Protein AF-A0A7W1UXM7-F1 (afdb_monomer)

pLDDT: mean 79.11, std 14.88, range [37.06, 92.31]

Sequence (218 aa):
MLDQLEYNTERPKLIIPEYGRHIQKMVKHALTFEDREERNKIAKSIIAVMGNLNPHLRDVPDFQPMLWDQLFIISDFKLDVDSPFPIPTQEELMERPEPLGYPQNFPKYRFYGNNIKRMIDVAVSWEESEKKDALVLTIANHMKKSFLSWNKDSVEDDVIFKHLLELSDGKINLLESDEDLSNATDLLKTKKKFTNGSSSTTGKKNFKSNSNRPRKRY

Solvent-accessible surface area (backbone atoms only — not comparable to full-atom values): 14331 Å² total; per-residue (Å²): 132,84,87,68,89,76,54,80,86,80,48,81,82,72,82,58,68,91,65,42,68,67,51,55,51,50,50,57,54,41,65,72,51,84,52,59,70,61,30,39,52,46,51,54,51,50,46,53,52,56,49,66,74,47,62,86,45,68,83,43,93,60,40,66,58,50,48,52,48,52,52,38,60,66,42,73,67,68,68,84,61,92,64,98,56,87,78,79,55,74,65,71,72,65,56,73,81,80,82,79,83,74,89,83,80,84,59,93,55,68,61,56,45,70,61,52,56,54,50,45,56,52,54,67,73,50,70,95,43,76,69,41,53,55,48,51,54,53,49,51,42,50,45,53,38,34,45,50,72,71,39,94,63,91,78,62,64,70,59,52,34,51,51,46,18,64,73,44,76,66,75,46,82,57,84,85,54,96,73,81,69,77,54,69,70,69,64,65,59,64,74,74,76,82,72,81,74,77,84,73,91,71,94,77,83,90,77,89,79,90,78,93,74,86,82,79,85,131

Foldseek 3Di:
DDPDPDDPVNDDDDLDPLLHDVLLVLLVVLLVDPDQVVSQVSLVVSLVVVCVSCVVCVPPPCSSVVSQQVSCSSNVVSRDHDDPDDHDDPVVVPDDPDDDDDDDDDDPDPLLPDVLLVLLVVLLVDDDDPVSVVSLLVSLLSQLLSCVVVDVDHDDSLVSQVVSCVSNVNSDHPNPPPDDHDDPVVSPPDPDPPPPPPPDPDDDDDDDDDDDDDDDDD

Secondary structure (DSSP, 8-state):
-------TTTSPPPSSGGGHHHHHHHHHHHTT---HHHHHHHHHHHHHHHHHH-GGGTTSTTHHHHHHHHHHHHTTT------SSPPPPHHHHHPPPPPP-------SSGGGHHHHHHHHHHHHHS-SSHHHHHHHHHHHHHHHHHHHHH-SS---HHHHHHHHHHHTTTS---TT---PPPPHHHHS------------------------------

Structure (mmCIF, N/CA/C/O backbone):
data_AF-A0A7W1UXM7-F1
#
_entry.id   AF-A0A7W1UXM7-F1
#
loop_
_atom_site.group_PDB
_atom_site.id
_atom_site.type_symbol
_atom_site.label_atom_id
_atom_site.label_alt_id
_atom_site.label_comp_id
_atom_site.label_asym_id
_atom_site.label_entity_id
_atom_site.label_seq_id
_atom_site.pdbx_PDB_ins_code
_atom_site.Cartn_x
_atom_site.Cartn_y
_atom_site.Cartn_z
_atom_site.occupancy
_atom_site.B_iso_or_equiv
_atom_site.auth_seq_id
_atom_site.auth_comp_id
_atom_site.auth_asym_id
_atom_site.auth_atom_id
_atom_site.pdbx_PDB_model_num
ATOM 1 N N . MET A 1 1 ? -20.441 -15.480 48.538 1.00 39.62 1 MET A N 1
ATOM 2 C CA . MET A 1 1 ? -20.722 -16.504 47.509 1.00 39.62 1 MET A CA 1
ATOM 3 C C . MET A 1 1 ? -19.388 -16.937 46.933 1.00 39.62 1 MET A C 1
ATOM 5 O O . MET A 1 1 ? -18.541 -16.077 46.746 1.00 39.62 1 MET A O 1
ATOM 9 N N . LEU A 1 2 ? -19.183 -18.246 46.805 1.00 43.12 2 LEU A N 1
ATOM 10 C CA . LEU A 1 2 ? -17.907 -18.901 46.508 1.00 43.12 2 LEU A CA 1
ATOM 11 C C . LEU A 1 2 ? -17.258 -18.363 45.224 1.00 43.12 2 LEU A C 1
ATOM 13 O O . LEU A 1 2 ? -17.914 -18.303 44.189 1.00 43.12 2 LEU A O 1
ATOM 17 N N . ASP A 1 3 ? -15.973 -18.017 45.311 1.00 54.09 3 ASP A N 1
ATOM 18 C CA . ASP A 1 3 ? -15.109 -17.737 44.164 1.00 54.09 3 ASP A CA 1
ATOM 19 C C . ASP A 1 3 ? -14.894 -19.062 43.413 1.00 54.09 3 ASP A C 1
ATOM 21 O O . ASP A 1 3 ? -14.069 -19.898 43.786 1.00 54.09 3 ASP A O 1
ATOM 25 N N . GLN A 1 4 ? -15.760 -19.333 42.436 1.00 64.25 4 GLN A N 1
ATOM 26 C CA . GLN A 1 4 ? -15.636 -20.492 41.562 1.00 64.25 4 GLN A CA 1
ATOM 27 C C . GLN A 1 4 ? -14.394 -20.300 40.690 1.00 64.25 4 GLN A C 1
ATOM 29 O O . GLN A 1 4 ? -14.253 -19.274 40.025 1.00 64.25 4 GLN A O 1
ATOM 34 N N . LEU A 1 5 ? -13.507 -21.301 40.667 1.00 74.25 5 LEU A N 1
ATOM 35 C CA . LEU A 1 5 ? -12.445 -21.414 39.667 1.00 74.25 5 LEU A CA 1
ATOM 36 C C . LEU A 1 5 ? -13.077 -21.398 38.262 1.00 74.25 5 LEU A C 1
ATOM 38 O O . LEU A 1 5 ? -13.451 -22.433 37.722 1.00 74.25 5 LEU A O 1
ATOM 42 N N . GLU A 1 6 ? -13.225 -20.211 37.675 1.00 68.81 6 GLU A N 1
ATOM 43 C CA . GLU A 1 6 ? -13.722 -20.043 36.310 1.00 68.81 6 GLU A CA 1
ATOM 44 C C . GLU A 1 6 ? -12.598 -20.403 35.325 1.00 68.81 6 GLU A C 1
ATOM 46 O O . GLU A 1 6 ? -11.653 -19.621 35.123 1.00 68.81 6 GLU A O 1
ATOM 51 N N . TYR A 1 7 ? -12.719 -21.547 34.652 1.00 77.94 7 TYR A N 1
ATOM 52 C CA . TYR A 1 7 ? -11.795 -21.951 33.594 1.00 77.94 7 TYR A CA 1
ATOM 53 C C . TYR A 1 7 ? -11.949 -21.073 32.350 1.00 77.94 7 TYR A C 1
ATOM 55 O O . TYR A 1 7 ? -13.043 -20.670 31.966 1.00 77.94 7 TYR A O 1
ATOM 63 N N . ASN A 1 8 ? -10.838 -20.775 31.671 1.00 77.69 8 ASN A N 1
ATOM 64 C CA . ASN A 1 8 ? -10.851 -19.902 30.492 1.00 77.69 8 ASN A CA 1
ATOM 65 C C . ASN A 1 8 ? -11.699 -20.437 29.327 1.00 77.69 8 ASN A C 1
ATOM 67 O O . ASN A 1 8 ? -12.185 -19.630 28.538 1.00 77.69 8 ASN A O 1
ATOM 71 N N . THR A 1 9 ? -11.872 -21.756 29.240 1.00 79.19 9 THR A N 1
ATOM 72 C CA . THR A 1 9 ? -12.636 -22.463 28.201 1.00 79.19 9 THR A CA 1
ATOM 73 C C . THR A 1 9 ? -14.150 -22.352 28.368 1.00 79.19 9 THR A C 1
ATOM 75 O O . THR A 1 9 ? -14.868 -22.466 27.385 1.00 79.19 9 THR A O 1
ATOM 78 N N . GLU A 1 10 ? -14.638 -22.113 29.586 1.00 80.81 10 GLU A N 1
ATOM 79 C CA . GLU A 1 10 ? -16.073 -21.967 29.884 1.00 80.81 10 GLU A CA 1
ATOM 80 C C . GLU A 1 10 ? -16.548 -20.515 29.752 1.00 80.81 10 GLU A C 1
ATOM 82 O O . GLU A 1 10 ? -17.743 -20.225 29.698 1.00 80.81 10 GLU A O 1
ATOM 87 N N . ARG A 1 11 ? -15.606 -19.570 29.711 1.00 80.19 11 ARG A N 1
ATOM 88 C CA . ARG A 1 11 ? -15.912 -18.144 29.676 1.00 80.19 11 ARG A CA 1
ATOM 89 C C . ARG A 1 11 ? -16.307 -17.698 28.263 1.00 80.19 11 ARG A C 1
ATOM 91 O O . ARG A 1 11 ? -15.794 -18.227 27.278 1.00 80.19 11 ARG A O 1
ATOM 98 N N . PRO A 1 12 ? -17.135 -16.645 28.146 1.00 83.25 12 PRO A N 1
ATOM 99 C CA . PRO A 1 12 ? -17.467 -16.056 26.856 1.00 83.25 12 PRO A CA 1
ATOM 100 C C . PRO A 1 12 ? -16.207 -15.596 26.118 1.00 83.25 12 PRO A C 1
ATOM 102 O O . PRO A 1 12 ? -15.223 -15.156 26.734 1.00 83.25 12 PRO A O 1
ATOM 105 N N . LYS A 1 13 ? -16.271 -15.683 24.785 1.00 85.25 13 LYS A N 1
ATOM 106 C CA . LYS A 1 13 ? -15.231 -15.186 23.887 1.00 85.25 13 LYS A CA 1
ATOM 107 C C . LYS A 1 13 ? -15.018 -13.688 24.130 1.00 85.25 13 LYS A C 1
ATOM 109 O O . LYS A 1 13 ? -15.979 -12.926 24.258 1.00 85.25 13 LYS A O 1
ATOM 114 N N . LEU A 1 14 ? -13.753 -13.283 24.188 1.00 87.25 14 LEU A N 1
ATOM 115 C CA . LEU A 1 14 ? -13.372 -11.875 24.165 1.00 87.25 14 LEU A CA 1
ATOM 116 C C . LEU A 1 14 ? -13.609 -11.337 22.754 1.00 87.25 14 LEU A C 1
ATOM 118 O O . LEU A 1 14 ? -13.059 -11.878 21.797 1.00 87.25 14 LEU A O 1
ATOM 122 N N . ILE A 1 15 ? -14.443 -10.304 22.643 1.00 87.62 15 ILE A N 1
ATOM 123 C CA . ILE A 1 15 ? -14.735 -9.652 21.360 1.00 87.62 15 ILE A CA 1
ATOM 124 C C . ILE A 1 15 ? -13.531 -8.798 20.949 1.00 87.62 15 ILE A C 1
ATOM 126 O O . ILE A 1 15 ? -13.036 -8.936 19.837 1.00 87.62 15 ILE A O 1
ATOM 130 N N . ILE A 1 16 ? -13.013 -8.005 21.894 1.00 86.88 16 ILE A N 1
ATOM 131 C CA . ILE A 1 16 ? -11.827 -7.156 21.732 1.00 86.88 16 ILE A CA 1
ATOM 132 C C . ILE A 1 16 ? -10.829 -7.515 22.848 1.00 86.88 16 ILE A C 1
ATOM 134 O O . ILE A 1 16 ? -11.029 -7.107 23.999 1.00 86.88 16 ILE A O 1
ATOM 138 N N . PRO A 1 17 ? -9.814 -8.356 22.570 1.00 86.06 17 PRO A N 1
ATOM 139 C CA . PRO A 1 17 ? -8.856 -8.827 23.575 1.00 86.06 17 PRO A CA 1
ATOM 140 C C . PRO A 1 17 ? -8.085 -7.717 24.305 1.00 86.06 17 PRO A C 1
ATOM 142 O O . PRO A 1 17 ? -7.716 -7.905 25.463 1.00 86.06 17 PRO A O 1
ATOM 145 N N . GLU A 1 18 ? -7.885 -6.569 23.664 1.00 85.62 18 GLU A N 1
ATOM 146 C CA . GLU A 1 18 ? -7.095 -5.422 24.125 1.00 85.62 18 GLU A CA 1
ATOM 147 C C . GLU A 1 18 ? -7.630 -4.818 25.433 1.00 85.62 18 GLU A C 1
ATOM 149 O O . GLU A 1 18 ? -6.856 -4.414 26.297 1.00 85.62 18 GLU A O 1
ATOM 154 N N . TYR A 1 19 ? -8.953 -4.805 25.615 1.00 85.56 19 TYR A N 1
ATOM 155 C CA . TYR A 1 19 ? -9.614 -4.270 26.814 1.00 85.56 19 TYR A CA 1
ATOM 156 C C . TYR A 1 19 ? -9.799 -5.309 27.929 1.00 85.56 19 TYR A C 1
ATOM 158 O O . TYR A 1 19 ? -10.146 -4.977 29.067 1.00 85.56 19 TYR A O 1
ATOM 166 N N . GLY A 1 20 ? -9.572 -6.585 27.612 1.00 87.00 20 GLY A N 1
ATOM 167 C CA . GLY A 1 20 ? -9.706 -7.696 28.543 1.00 87.00 20 GLY A CA 1
ATOM 168 C C . GLY A 1 20 ? -11.137 -7.959 29.036 1.00 87.00 20 GLY A C 1
ATOM 169 O O . GLY A 1 20 ? -12.134 -7.401 28.575 1.00 87.00 20 GLY A O 1
ATOM 170 N N . ARG A 1 21 ? -11.256 -8.869 30.013 1.00 87.62 21 ARG A N 1
ATOM 171 C CA . ARG A 1 21 ? -12.556 -9.382 30.493 1.00 87.62 21 ARG A CA 1
ATOM 172 C C . ARG A 1 21 ? -13.328 -8.387 31.363 1.00 87.62 21 ARG A C 1
ATOM 174 O O . ARG A 1 21 ? -14.552 -8.468 31.420 1.00 87.62 21 ARG A O 1
ATOM 181 N N . HIS A 1 22 ? -12.642 -7.482 32.062 1.00 89.00 22 HIS A N 1
ATOM 182 C CA . HIS A 1 22 ? -13.294 -6.541 32.979 1.00 89.00 22 HIS A CA 1
ATOM 1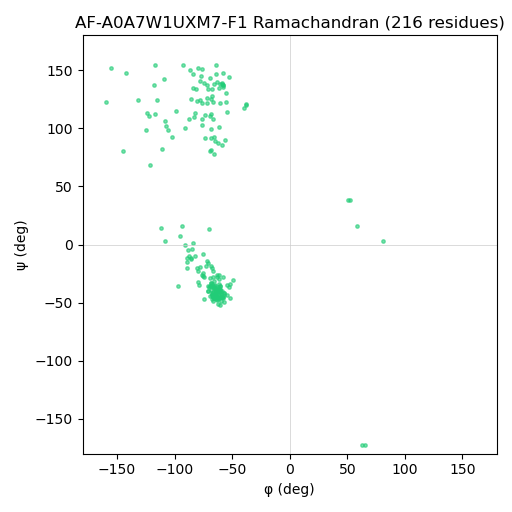83 C C . HIS A 1 22 ? -14.210 -5.573 32.236 1.00 89.00 22 HIS A C 1
ATOM 185 O O . HIS A 1 22 ? -15.345 -5.371 32.657 1.00 89.00 22 HIS A O 1
ATOM 191 N N . ILE A 1 23 ? -13.758 -5.056 31.094 1.00 90.94 23 ILE A N 1
ATOM 192 C CA . ILE A 1 23 ? -14.555 -4.175 30.240 1.00 90.94 23 ILE A CA 1
ATOM 193 C C . ILE A 1 23 ? -15.770 -4.914 29.681 1.00 90.94 23 ILE A C 1
ATOM 195 O O . ILE A 1 23 ? -16.887 -4.417 29.792 1.00 90.94 23 ILE A O 1
ATOM 199 N N . GLN A 1 24 ? -15.603 -6.152 29.213 1.00 90.44 24 GLN A N 1
ATOM 200 C CA . GLN A 1 24 ? -16.737 -6.962 28.761 1.00 90.44 24 GLN A CA 1
ATOM 201 C C . GLN A 1 24 ? -17.753 -7.236 29.887 1.00 90.44 24 GLN A C 1
ATOM 203 O O . GLN A 1 24 ? -18.957 -7.222 29.640 1.00 90.44 24 GLN A O 1
ATOM 208 N N . LYS A 1 25 ? -17.302 -7.451 31.134 1.00 90.31 25 LYS A N 1
ATOM 209 C CA . LYS A 1 25 ? -18.197 -7.579 32.300 1.00 90.31 25 LYS A CA 1
ATOM 210 C C . LYS A 1 25 ? -18.921 -6.262 32.609 1.00 90.31 25 LYS A C 1
ATOM 212 O O . LYS A 1 25 ? -20.117 -6.301 32.875 1.00 90.31 25 LYS A O 1
ATOM 217 N N . MET A 1 26 ? -18.238 -5.119 32.525 1.00 91.06 26 MET A N 1
ATOM 218 C CA . MET A 1 26 ? -18.855 -3.801 32.720 1.00 91.06 26 MET A CA 1
ATOM 219 C C . MET A 1 26 ? -19.917 -3.494 31.659 1.00 91.06 26 MET A C 1
ATOM 221 O O . MET A 1 26 ? -21.002 -3.047 32.011 1.00 91.06 26 MET A O 1
ATOM 225 N N . VAL A 1 27 ? -19.659 -3.800 30.383 1.00 92.12 27 VAL A N 1
ATOM 226 C CA . VAL A 1 27 ? -20.647 -3.620 29.303 1.00 92.12 27 VAL A CA 1
ATOM 227 C C . VAL A 1 27 ? -21.850 -4.545 29.498 1.00 92.12 27 VAL A C 1
ATOM 229 O O . VAL A 1 27 ? -22.990 -4.105 29.385 1.00 92.12 27 VAL A O 1
ATOM 232 N N . LYS A 1 28 ? -21.628 -5.810 29.882 1.00 90.31 28 LYS A N 1
ATOM 233 C CA . LYS A 1 28 ? -22.726 -6.732 30.225 1.00 90.31 28 LYS A CA 1
ATOM 234 C C . LYS A 1 28 ? -23.565 -6.239 31.400 1.00 90.31 28 LYS A C 1
ATOM 236 O O . LYS A 1 28 ? -24.775 -6.408 31.383 1.00 90.31 28 LYS A O 1
ATOM 241 N N . HIS A 1 29 ? -22.928 -5.633 32.396 1.00 90.81 29 HIS A N 1
ATOM 242 C CA . HIS A 1 29 ? -23.620 -5.013 33.519 1.00 90.81 29 HIS A CA 1
ATOM 243 C C . HIS A 1 29 ? -24.385 -3.753 33.090 1.00 90.81 29 HIS A C 1
ATOM 245 O O . HIS A 1 29 ? -25.489 -3.527 33.556 1.00 90.81 29 HIS A O 1
ATOM 251 N N . ALA A 1 30 ? -23.869 -2.956 32.151 1.00 90.12 30 ALA A N 1
ATOM 252 C CA . ALA A 1 30 ? -24.606 -1.811 31.612 1.00 90.12 30 ALA A CA 1
ATOM 253 C C . ALA A 1 30 ? -25.921 -2.230 30.921 1.00 90.12 30 ALA A C 1
ATOM 255 O O . ALA A 1 30 ? -26.917 -1.520 31.023 1.00 90.12 30 ALA A O 1
ATOM 256 N N . LEU A 1 31 ? -25.949 -3.405 30.279 1.00 89.31 31 LEU A N 1
ATOM 257 C CA . LEU A 1 31 ? -27.151 -3.957 29.641 1.00 89.31 31 LEU A CA 1
ATOM 258 C C . LEU A 1 31 ? -28.254 -4.374 30.631 1.00 89.31 31 LEU A C 1
ATOM 260 O O . LEU A 1 31 ? -29.394 -4.531 30.207 1.00 89.31 31 LEU A O 1
ATOM 264 N N . THR A 1 32 ? -27.954 -4.565 31.923 1.00 90.38 32 THR A N 1
ATOM 265 C CA . THR A 1 32 ? -28.973 -4.963 32.914 1.00 90.38 32 THR A CA 1
ATOM 266 C C . THR A 1 32 ? -29.793 -3.791 33.454 1.00 90.38 32 THR A C 1
ATOM 268 O O . THR A 1 32 ? -30.776 -4.026 34.147 1.00 90.38 32 THR A O 1
ATOM 271 N N . PHE A 1 33 ? -29.407 -2.543 33.166 1.00 88.44 33 PHE A N 1
ATOM 272 C CA . PHE A 1 33 ? -30.149 -1.357 33.604 1.00 88.44 33 PHE A CA 1
ATOM 273 C C . PHE A 1 33 ? -31.261 -1.008 32.613 1.00 88.44 33 PHE A C 1
ATOM 275 O O . PHE A 1 33 ? -31.011 -0.805 31.419 1.00 88.44 33 PHE A O 1
ATOM 282 N N . GLU A 1 34 ? -32.488 -0.901 33.121 1.00 85.19 34 GLU A N 1
ATOM 283 C CA . GLU A 1 34 ? -33.667 -0.510 32.340 1.00 85.19 34 GLU A CA 1
ATOM 284 C C . GLU A 1 34 ? -33.729 1.006 32.113 1.00 85.19 34 GLU A C 1
ATOM 286 O O . GLU A 1 34 ? -34.113 1.437 31.025 1.00 85.19 34 GLU A O 1
ATOM 291 N N . ASP A 1 35 ? -33.290 1.807 33.091 1.00 91.56 35 ASP A N 1
ATOM 292 C CA . ASP A 1 35 ? -33.298 3.265 32.981 1.00 91.56 35 ASP A CA 1
ATOM 293 C C . ASP A 1 35 ? -32.226 3.776 32.004 1.00 91.56 35 ASP A C 1
ATOM 295 O O . ASP A 1 35 ? -31.028 3.490 32.122 1.00 91.56 35 ASP A O 1
ATOM 299 N N . ARG A 1 36 ? -32.672 4.580 31.035 1.00 89.19 36 ARG A N 1
ATOM 300 C CA . ARG A 1 36 ? -31.829 5.175 29.995 1.00 89.19 36 ARG A CA 1
ATOM 301 C C . ARG A 1 36 ? -30.829 6.167 30.581 1.00 89.19 36 ARG A C 1
ATOM 303 O O . ARG A 1 36 ? -29.690 6.221 30.116 1.00 89.19 36 ARG A O 1
ATOM 310 N N . GLU A 1 37 ? -31.207 6.935 31.604 1.00 89.88 37 GLU A N 1
ATOM 311 C CA . GLU A 1 37 ? -30.294 7.914 32.203 1.00 89.88 37 GLU A CA 1
ATOM 312 C C . GLU A 1 37 ? -29.124 7.241 32.925 1.00 89.88 37 GLU A C 1
ATOM 314 O O . GLU A 1 37 ? -27.966 7.644 32.765 1.00 89.88 37 GLU A O 1
ATOM 319 N N . GLU A 1 38 ? -29.410 6.199 33.704 1.00 88.94 38 GLU A N 1
ATOM 320 C CA . GLU A 1 38 ? -28.390 5.397 34.378 1.00 88.94 38 GLU A CA 1
ATOM 321 C C . GLU A 1 38 ? -27.500 4.660 33.377 1.00 88.94 38 GLU A C 1
ATOM 323 O O . GLU A 1 38 ? -26.270 4.715 33.490 1.00 88.94 38 GLU A O 1
ATOM 328 N N . ARG A 1 39 ? -28.087 4.060 32.336 1.00 91.19 39 ARG A N 1
ATOM 329 C CA . ARG A 1 39 ? -27.334 3.381 31.275 1.00 91.19 39 ARG A CA 1
ATOM 330 C C . ARG A 1 39 ? -26.374 4.329 30.555 1.00 91.19 39 ARG A C 1
ATOM 332 O O . ARG A 1 39 ? -25.206 3.988 30.368 1.00 91.19 39 ARG A O 1
ATOM 339 N N . ASN A 1 40 ? -26.819 5.545 30.232 1.00 90.69 40 ASN A N 1
ATOM 340 C CA . ASN A 1 40 ? -25.983 6.586 29.630 1.00 90.69 40 ASN A CA 1
ATOM 341 C C . ASN A 1 40 ? -24.811 7.000 30.539 1.00 90.69 40 ASN A C 1
ATOM 343 O O . ASN A 1 40 ? -23.691 7.204 30.061 1.00 90.69 40 ASN A O 1
ATOM 347 N N . LYS A 1 41 ? -25.041 7.126 31.853 1.00 91.50 41 LYS A N 1
ATOM 348 C CA . LYS A 1 41 ? -23.982 7.446 32.829 1.00 91.50 41 LYS A CA 1
ATOM 349 C C . LYS A 1 41 ? -22.943 6.326 32.907 1.00 91.50 41 LYS A C 1
ATOM 351 O O . LYS A 1 41 ? -21.744 6.607 32.911 1.00 91.50 41 LYS A O 1
ATOM 356 N N . ILE A 1 42 ? -23.394 5.072 32.926 1.00 92.19 42 ILE A N 1
ATOM 357 C CA . ILE A 1 42 ? -22.518 3.895 32.964 1.00 92.19 42 ILE A CA 1
ATOM 358 C C . ILE A 1 42 ? -21.729 3.759 31.658 1.00 92.19 42 ILE A C 1
ATOM 360 O O . ILE A 1 42 ? -20.526 3.527 31.693 1.00 92.19 42 ILE A O 1
ATOM 364 N N . ALA A 1 43 ? -22.349 3.961 30.496 1.00 92.06 43 ALA A N 1
ATOM 365 C CA . ALA A 1 43 ? -21.640 3.910 29.219 1.00 92.06 43 ALA A CA 1
ATOM 366 C C . ALA A 1 43 ? -20.496 4.938 29.159 1.00 92.06 43 ALA A C 1
ATOM 368 O O . ALA A 1 43 ? -19.364 4.596 28.817 1.00 92.06 43 ALA A O 1
ATOM 369 N N . LYS A 1 44 ? -20.752 6.178 29.597 1.00 91.81 44 LYS A N 1
ATOM 370 C CA . LYS A 1 44 ? -19.723 7.229 29.684 1.00 91.81 44 LYS A CA 1
ATOM 371 C C . LYS A 1 44 ? -18.601 6.875 30.662 1.00 91.81 44 LYS A C 1
ATOM 373 O O . LYS A 1 44 ? -17.439 7.166 30.380 1.00 91.81 44 LYS A O 1
ATOM 378 N N . SER A 1 45 ? -18.917 6.238 31.793 1.00 92.31 45 SER A N 1
ATOM 379 C CA . SER A 1 45 ? -17.889 5.801 32.744 1.00 92.31 45 SER A CA 1
ATOM 380 C C . SER A 1 45 ? -17.035 4.664 32.176 1.00 92.31 45 SER A C 1
ATOM 382 O O . SER A 1 45 ? -15.815 4.698 32.324 1.00 92.31 45 SER A O 1
ATOM 384 N N . ILE A 1 46 ? -17.633 3.718 31.445 1.00 91.81 46 ILE A N 1
ATOM 385 C CA . ILE A 1 46 ? -16.906 2.650 30.745 1.00 91.81 46 ILE A CA 1
ATOM 386 C C . ILE A 1 46 ? -15.947 3.239 29.706 1.00 91.81 46 ILE A C 1
ATOM 388 O O . ILE A 1 46 ? -14.777 2.862 29.689 1.00 91.81 46 ILE A O 1
ATOM 392 N N . ILE A 1 47 ? -16.397 4.202 28.896 1.00 90.62 47 ILE A N 1
ATOM 393 C CA . ILE A 1 47 ? -15.556 4.877 27.892 1.00 90.62 47 ILE A CA 1
ATOM 394 C C . ILE A 1 47 ? -14.377 5.598 28.552 1.00 90.62 47 ILE A C 1
ATOM 396 O O . ILE A 1 47 ? -13.250 5.508 28.068 1.00 90.62 47 ILE A O 1
ATOM 400 N N . ALA A 1 48 ? -14.595 6.256 29.694 1.00 90.38 48 ALA A N 1
ATOM 401 C CA . ALA A 1 48 ? -13.511 6.883 30.446 1.00 90.38 48 ALA A CA 1
ATOM 402 C C . ALA A 1 48 ? -12.464 5.854 30.917 1.00 90.38 48 ALA A C 1
ATOM 404 O O . ALA A 1 48 ? -11.261 6.108 30.832 1.00 90.38 48 ALA A O 1
ATOM 405 N N . VAL A 1 49 ? -12.899 4.669 31.365 1.00 91.12 49 VAL A N 1
ATOM 406 C CA . VAL A 1 49 ? -11.985 3.577 31.742 1.00 91.12 49 VAL A CA 1
ATOM 407 C C . VAL A 1 49 ? -11.244 3.024 30.520 1.00 91.12 49 VAL A C 1
ATOM 409 O O . VAL A 1 49 ? -10.030 2.831 30.591 1.00 91.12 49 VAL A O 1
ATOM 412 N N . MET A 1 50 ? -11.931 2.818 29.391 1.00 88.94 50 MET A N 1
ATOM 413 C CA . MET A 1 50 ? -11.302 2.389 28.135 1.00 88.94 50 MET A CA 1
ATOM 414 C C . MET A 1 50 ? -10.245 3.398 27.656 1.00 88.94 50 MET A C 1
ATOM 416 O O . MET A 1 50 ? -9.161 2.999 27.232 1.00 88.94 50 MET A O 1
ATOM 420 N N . GLY A 1 51 ? -10.522 4.700 27.774 1.00 87.56 51 GLY A N 1
ATOM 421 C CA . GLY A 1 51 ? -9.588 5.764 27.408 1.00 87.56 51 GLY A CA 1
ATOM 422 C C . GLY A 1 51 ? -8.327 5.791 28.278 1.00 87.56 51 GLY A C 1
ATOM 423 O O . GLY A 1 51 ? -7.225 5.986 27.769 1.00 87.56 51 GLY A O 1
ATOM 424 N N . ASN A 1 52 ? -8.471 5.529 29.580 1.00 87.62 52 ASN A N 1
ATOM 425 C CA . ASN A 1 52 ? -7.341 5.447 30.511 1.00 87.62 52 ASN A CA 1
ATOM 426 C C . ASN A 1 52 ? -6.450 4.217 30.277 1.00 87.62 52 ASN A C 1
ATOM 428 O O . ASN A 1 52 ? -5.257 4.273 30.569 1.00 87.62 52 ASN A O 1
ATOM 432 N N . LEU A 1 53 ? -7.010 3.115 29.766 1.00 85.12 53 LEU A N 1
ATOM 433 C CA . LEU A 1 53 ? -6.254 1.898 29.444 1.00 85.12 53 LEU A CA 1
ATOM 434 C C . LEU A 1 53 ? -5.297 2.097 28.264 1.00 85.12 53 LEU A C 1
ATOM 436 O O . LEU A 1 53 ? -4.204 1.536 28.279 1.00 85.12 53 LEU A O 1
ATOM 440 N N . ASN A 1 54 ? -5.667 2.941 27.294 1.00 79.19 54 ASN A N 1
ATOM 441 C CA . ASN A 1 54 ? -4.870 3.207 26.094 1.00 79.19 54 ASN A CA 1
ATOM 442 C C . ASN A 1 54 ? -4.497 4.700 25.941 1.00 79.19 54 ASN A C 1
ATOM 444 O O . ASN A 1 54 ? -4.938 5.344 24.986 1.00 79.19 54 ASN A O 1
ATOM 448 N N . PRO A 1 55 ? -3.629 5.270 26.808 1.00 79.75 55 PRO A N 1
ATOM 449 C CA . PRO A 1 55 ? -3.286 6.697 26.761 1.00 79.75 55 PRO A CA 1
ATOM 450 C C . PRO A 1 55 ? -2.579 7.130 25.472 1.00 79.75 55 PRO A C 1
ATOM 452 O O . PRO A 1 55 ? -2.671 8.289 25.083 1.00 79.75 55 PRO A O 1
ATOM 455 N N . HIS A 1 56 ? -1.877 6.206 24.807 1.00 78.56 56 HIS A N 1
ATOM 456 C CA . HIS A 1 56 ? -1.097 6.483 23.593 1.00 78.56 56 HIS A CA 1
ATOM 457 C C . HIS A 1 56 ? -1.959 6.847 22.381 1.00 78.56 56 HIS A C 1
ATOM 459 O O . HIS A 1 56 ? -1.460 7.446 21.436 1.00 78.56 56 HIS A O 1
ATOM 465 N N . LEU A 1 57 ? -3.241 6.486 22.393 1.00 76.38 57 LEU A N 1
ATOM 466 C CA . LEU A 1 57 ? -4.155 6.772 21.292 1.00 76.38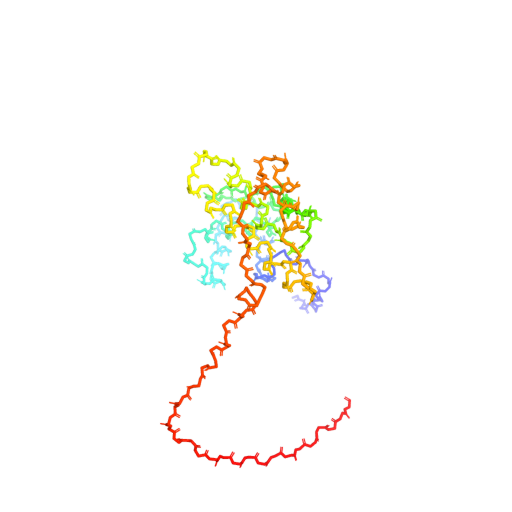 57 LEU A CA 1
ATOM 467 C C . LEU A 1 57 ? -4.881 8.113 21.471 1.00 76.38 57 LEU A C 1
ATOM 469 O O . LEU A 1 57 ? -5.638 8.507 20.596 1.00 76.38 57 LEU A O 1
ATOM 473 N N . ARG A 1 58 ? -4.626 8.848 22.564 1.00 77.50 58 ARG A N 1
ATOM 474 C CA . ARG A 1 58 ? -5.317 10.105 22.892 1.00 77.50 58 ARG A CA 1
ATOM 475 C C . ARG A 1 58 ? -5.087 11.229 21.877 1.00 77.50 58 ARG A C 1
ATOM 477 O O . ARG A 1 58 ? -5.958 12.080 21.732 1.00 77.50 58 ARG A O 1
ATOM 484 N N . ASP A 1 59 ? -3.948 11.217 21.192 1.00 78.88 59 ASP A N 1
ATOM 485 C CA . ASP A 1 59 ? -3.583 12.234 20.198 1.00 78.88 59 ASP A CA 1
ATOM 486 C C . ASP A 1 59 ? -4.163 11.940 18.802 1.00 78.88 59 ASP A C 1
ATOM 488 O O . ASP A 1 59 ? -4.005 12.739 17.879 1.00 78.88 59 ASP A O 1
ATOM 492 N N . VAL A 1 60 ? -4.842 10.799 18.632 1.00 82.44 60 VAL A N 1
ATOM 493 C CA . VAL A 1 60 ? -5.511 10.438 17.380 1.00 82.44 60 VAL A CA 1
ATOM 494 C C . VAL A 1 60 ? -6.863 11.165 17.319 1.00 82.44 60 VAL A C 1
ATOM 496 O O . VAL A 1 60 ? -7.677 10.977 18.227 1.00 82.44 60 VAL A O 1
ATOM 499 N N . PRO A 1 61 ? -7.143 11.961 16.265 1.00 80.44 61 PRO A N 1
ATOM 500 C CA . PRO A 1 61 ? -8.412 12.684 16.121 1.00 80.44 61 PRO A CA 1
ATOM 501 C C . PRO A 1 61 ? -9.657 11.795 16.284 1.00 80.44 61 PRO A C 1
ATOM 503 O O . PRO A 1 61 ? -10.643 12.219 16.881 1.00 80.44 61 PRO A O 1
ATOM 506 N N . ASP A 1 62 ? -9.566 10.536 15.852 1.00 82.62 62 ASP A N 1
ATOM 507 C CA . ASP A 1 62 ? -10.664 9.561 15.872 1.00 82.62 62 ASP A CA 1
ATOM 508 C C . ASP A 1 62 ? -10.687 8.664 17.123 1.00 82.62 62 ASP A C 1
ATOM 510 O O . ASP A 1 62 ? -11.371 7.642 17.161 1.00 82.62 62 ASP A O 1
ATOM 514 N N . PHE A 1 63 ? -9.972 9.035 18.189 1.00 87.31 63 PHE A N 1
ATOM 515 C CA . PHE A 1 63 ? -9.899 8.209 19.396 1.00 87.31 63 PHE A CA 1
ATOM 516 C C . PHE A 1 63 ? -11.245 8.046 20.108 1.0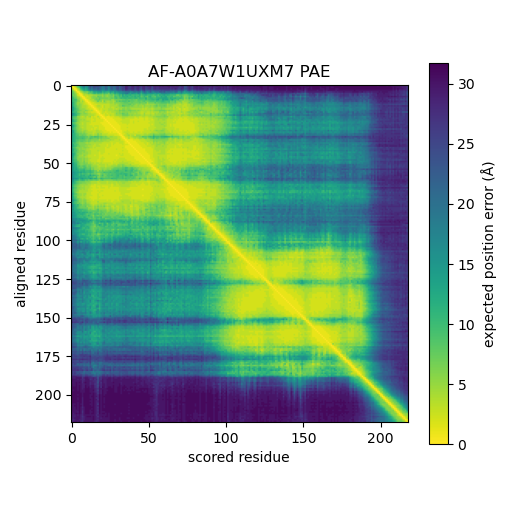0 87.31 63 PHE A C 1
ATOM 518 O O . PHE A 1 63 ? -11.604 6.942 20.507 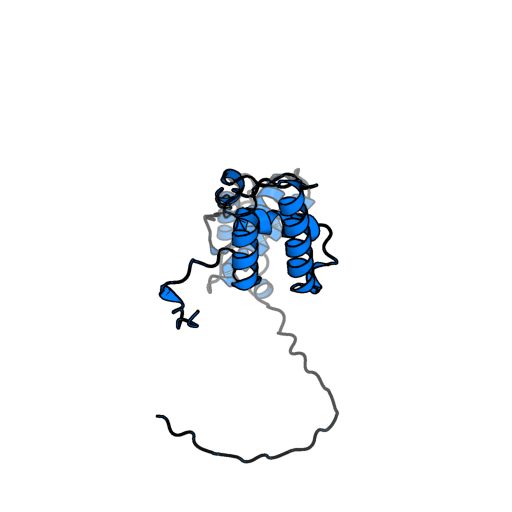1.00 87.31 63 PHE A O 1
ATOM 525 N N . GLN A 1 64 ? -11.998 9.137 20.283 1.00 87.38 64 GLN A N 1
ATOM 526 C CA . GLN A 1 64 ? -13.302 9.089 20.954 1.00 87.38 64 GLN A CA 1
ATOM 527 C C . GLN A 1 64 ? -14.342 8.288 20.150 1.00 87.38 64 GLN A C 1
ATOM 529 O O . GLN A 1 64 ? -14.947 7.401 20.755 1.00 87.38 64 GLN A O 1
ATOM 534 N N . PRO A 1 65 ? -14.528 8.523 18.831 1.00 88.25 65 PRO A N 1
ATOM 535 C CA . PRO A 1 65 ? -15.370 7.668 17.990 1.00 88.25 65 PRO A CA 1
ATOM 536 C C . PRO A 1 65 ? -15.008 6.184 18.101 1.00 88.25 65 PRO A C 1
ATOM 538 O O . PRO A 1 65 ? -15.878 5.363 18.371 1.00 88.25 65 PRO A O 1
ATOM 541 N N . MET A 1 66 ? -13.714 5.850 18.043 1.00 87.19 66 MET A N 1
ATOM 542 C CA . MET A 1 66 ? -13.256 4.462 18.137 1.00 87.19 66 MET A CA 1
ATOM 543 C C . MET A 1 66 ? -13.685 3.780 19.449 1.00 87.19 66 MET A C 1
ATOM 545 O O . MET A 1 66 ? -14.069 2.613 19.437 1.00 87.19 66 MET A O 1
ATOM 549 N N . LEU A 1 67 ? -13.644 4.482 20.588 1.00 90.19 67 LEU A N 1
ATOM 550 C CA . LEU A 1 67 ? -14.089 3.922 21.874 1.00 90.19 67 LEU A CA 1
ATOM 551 C C . LEU A 1 67 ? -15.596 3.640 21.895 1.00 90.19 67 LEU A C 1
ATOM 553 O O . LEU A 1 67 ? -16.027 2.642 22.475 1.00 90.19 67 LEU A O 1
ATOM 557 N N . TRP A 1 68 ? -16.391 4.511 21.270 1.00 90.62 68 TRP A N 1
ATOM 558 C CA . TRP A 1 68 ? -17.828 4.302 21.114 1.00 90.62 68 TRP A CA 1
ATOM 559 C C . TRP A 1 68 ? -18.114 3.094 20.221 1.00 90.62 68 TRP A C 1
ATOM 561 O O . TRP A 1 68 ? -18.879 2.218 20.625 1.00 90.62 68 TRP A O 1
ATOM 571 N N . ASP A 1 69 ? -17.434 2.975 19.082 1.00 89.38 69 ASP A N 1
ATOM 572 C CA . ASP A 1 69 ? -17.574 1.825 18.182 1.00 89.38 69 ASP A CA 1
ATOM 573 C C . ASP A 1 69 ? -17.250 0.516 18.906 1.00 89.38 69 ASP A C 1
ATOM 575 O O . ASP A 1 69 ? -18.014 -0.449 18.867 1.00 89.38 69 ASP A O 1
ATOM 579 N N . GLN A 1 70 ? -16.146 0.495 19.653 1.00 89.56 70 GLN A N 1
ATOM 580 C CA . GLN A 1 70 ? -15.727 -0.664 20.435 1.00 89.56 70 GLN A CA 1
ATOM 581 C C . GLN A 1 70 ? -16.722 -1.015 21.546 1.00 89.56 70 GLN A C 1
ATOM 583 O O . GLN A 1 70 ? -16.967 -2.197 21.790 1.00 89.56 70 GLN A O 1
ATOM 588 N N . LEU A 1 71 ? -17.324 -0.023 22.209 1.00 91.31 71 LEU A N 1
ATOM 589 C CA . LEU A 1 71 ? -18.392 -0.239 23.187 1.00 91.31 71 LEU A CA 1
ATOM 590 C C . LEU A 1 71 ? -19.595 -0.944 22.539 1.00 91.31 71 LEU A C 1
ATOM 592 O O . LEU A 1 71 ? -20.071 -1.952 23.072 1.00 91.31 71 LEU A O 1
ATOM 596 N N . PHE A 1 72 ? -20.052 -0.455 21.382 1.00 90.75 72 PHE A N 1
ATOM 597 C CA . PHE A 1 72 ? -21.178 -1.043 20.654 1.00 90.75 72 PHE A CA 1
ATOM 598 C C . PHE A 1 72 ? -20.867 -2.459 20.168 1.00 90.75 72 PHE A C 1
ATOM 600 O O . PHE A 1 72 ? -21.670 -3.366 20.404 1.00 90.75 72 PHE A O 1
ATOM 607 N N . ILE A 1 73 ? -19.668 -2.676 19.619 1.00 88.62 73 ILE A N 1
ATOM 608 C CA . ILE A 1 73 ? -19.165 -3.992 19.209 1.00 88.62 73 ILE A CA 1
ATOM 609 C C . ILE A 1 73 ? -19.148 -4.968 20.395 1.00 88.62 73 ILE A C 1
ATOM 611 O O . ILE A 1 73 ? -19.621 -6.094 20.271 1.00 88.62 73 ILE A O 1
ATOM 615 N N . ILE A 1 74 ? -18.659 -4.551 21.571 1.00 89.69 74 ILE A N 1
ATOM 616 C CA . ILE A 1 74 ? -18.622 -5.408 22.772 1.00 89.69 74 ILE A CA 1
ATOM 617 C C . ILE A 1 74 ? -20.037 -5.739 23.282 1.00 89.69 74 ILE A C 1
ATOM 619 O O . ILE A 1 74 ? -20.242 -6.784 23.906 1.00 89.69 74 ILE A O 1
ATOM 623 N N . SER A 1 75 ? -21.009 -4.860 23.033 1.00 89.50 75 SER A N 1
ATOM 624 C CA . SER A 1 75 ? -22.410 -5.052 23.422 1.00 89.50 75 SER A CA 1
ATOM 625 C C . SER A 1 75 ? -23.241 -5.880 22.433 1.00 89.50 75 SER A C 1
ATOM 627 O O . SER A 1 75 ? -24.440 -6.052 22.662 1.00 89.50 75 SER A O 1
ATOM 629 N N . ASP A 1 76 ? -22.643 -6.374 21.343 1.00 87.31 76 ASP A N 1
ATOM 630 C CA . ASP A 1 76 ? -23.357 -6.955 20.197 1.00 87.31 76 ASP A CA 1
ATOM 631 C C . ASP A 1 76 ? -24.478 -6.025 19.674 1.00 87.31 76 ASP A C 1
ATOM 633 O O . ASP A 1 76 ? -25.566 -6.492 19.342 1.00 87.31 76 ASP A O 1
ATOM 637 N N . PHE A 1 77 ? -24.248 -4.703 19.664 1.00 85.81 77 PHE A N 1
ATOM 638 C CA . PHE A 1 77 ? -25.220 -3.670 19.252 1.00 85.81 77 PHE A CA 1
ATOM 639 C C . PHE A 1 77 ? -26.541 -3.636 20.045 1.00 85.81 77 PHE A C 1
ATOM 641 O O . PHE A 1 77 ? -27.510 -3.017 19.616 1.00 85.81 77 PHE A O 1
ATOM 648 N N . LYS A 1 78 ? -26.603 -4.275 21.220 1.00 87.00 78 LYS A N 1
ATOM 649 C CA . LYS A 1 78 ? -27.812 -4.306 22.070 1.00 87.00 78 LYS A CA 1
ATOM 650 C C . LYS A 1 78 ? -27.935 -3.102 22.999 1.00 87.00 78 LYS A C 1
ATOM 652 O O . LYS A 1 78 ? -28.962 -2.937 23.655 1.00 87.00 78 LYS A O 1
ATOM 657 N N . LEU A 1 79 ? -26.871 -2.314 23.126 1.00 86.25 79 LEU A N 1
ATOM 658 C CA . LEU A 1 79 ? -26.818 -1.188 24.043 1.00 86.25 79 LEU A CA 1
ATOM 659 C C . LEU A 1 79 ? -27.477 0.046 23.411 1.00 86.25 79 LEU A C 1
ATOM 661 O O . LEU A 1 79 ? -26.921 0.645 22.500 1.00 86.25 79 LEU A O 1
ATOM 665 N N . ASP A 1 80 ? -28.638 0.438 23.930 1.00 85.81 80 ASP A N 1
ATOM 666 C CA . ASP A 1 80 ? -29.335 1.671 23.540 1.00 85.81 80 ASP A CA 1
ATOM 667 C C . ASP A 1 80 ? -28.894 2.837 24.442 1.00 85.81 80 ASP A C 1
ATOM 669 O O . ASP A 1 80 ? -29.303 2.906 25.607 1.00 85.81 80 ASP A O 1
ATOM 673 N N . VAL A 1 81 ? -27.986 3.679 23.928 1.00 86.25 81 VAL A N 1
ATOM 674 C CA . VAL A 1 81 ? -27.304 4.794 24.618 1.00 86.25 81 VAL A CA 1
ATOM 675 C C . VAL A 1 81 ? -27.137 5.974 23.658 1.00 86.25 81 VAL A C 1
ATOM 677 O O . VAL A 1 81 ? -26.903 5.794 22.464 1.00 86.25 81 VAL A O 1
ATOM 680 N N . ASP A 1 82 ? -27.183 7.192 24.199 1.00 84.81 82 ASP A N 1
ATOM 681 C CA . ASP A 1 82 ? -26.972 8.428 23.441 1.00 84.81 82 ASP A CA 1
ATOM 682 C C . ASP A 1 82 ? -25.492 8.620 23.070 1.00 84.81 82 ASP A C 1
ATOM 684 O O . ASP A 1 82 ? -24.706 9.199 23.830 1.00 84.81 82 ASP A O 1
ATOM 688 N N . SER A 1 83 ? -25.117 8.121 21.890 1.00 83.38 83 SER A N 1
ATOM 689 C CA . SER A 1 83 ? -23.809 8.362 21.276 1.00 83.38 83 SER A CA 1
ATOM 690 C C . SER A 1 83 ? -23.799 9.694 20.511 1.00 83.38 83 SER A C 1
ATOM 692 O O . SER A 1 83 ? -24.725 9.966 19.746 1.00 83.38 83 SER A O 1
ATOM 694 N N . PRO A 1 84 ? -22.752 10.529 20.659 1.00 83.88 84 PRO A N 1
ATOM 695 C CA . PRO A 1 84 ? -22.569 11.734 19.847 1.00 83.88 84 PRO A CA 1
ATOM 696 C C . PRO A 1 84 ? -22.088 11.435 18.412 1.00 83.88 84 PRO A C 1
ATOM 698 O O . PRO A 1 84 ? -22.015 12.352 17.596 1.00 83.88 84 PRO A O 1
ATOM 701 N N . PHE A 1 85 ? -21.741 10.179 18.114 1.00 83.31 85 PHE A N 1
ATOM 702 C CA . PHE A 1 85 ? -21.219 9.703 16.829 1.00 83.31 85 PHE A CA 1
ATOM 703 C C . PHE A 1 85 ? -22.177 8.682 16.195 1.00 83.31 85 PHE A C 1
ATOM 705 O O . PHE A 1 85 ? -22.922 8.026 16.936 1.00 83.31 85 PHE A O 1
ATOM 712 N N . PRO A 1 86 ? -22.172 8.527 14.855 1.00 81.38 86 PRO A N 1
ATOM 713 C CA . PRO A 1 86 ? -22.986 7.517 14.185 1.00 81.38 86 PRO A CA 1
ATOM 714 C C . PRO A 1 86 ? -22.648 6.120 14.712 1.00 81.38 86 PRO A C 1
ATOM 716 O O . PRO A 1 86 ? -21.483 5.796 14.918 1.00 81.38 86 PRO A O 1
ATOM 719 N N . ILE A 1 87 ? -23.676 5.309 14.954 1.00 78.69 87 ILE A N 1
ATOM 720 C CA . ILE A 1 87 ? -23.505 3.938 15.436 1.00 78.69 87 ILE A CA 1
ATOM 721 C C . ILE A 1 87 ? -23.098 3.083 14.229 1.00 78.69 87 ILE A C 1
ATOM 723 O O . ILE A 1 87 ? -23.845 3.077 13.247 1.00 78.69 87 ILE A O 1
ATOM 727 N N . PRO A 1 88 ? -21.961 2.367 14.276 1.00 73.12 88 PRO A N 1
ATOM 728 C CA . PRO A 1 88 ? -21.573 1.484 13.186 1.00 73.12 88 PRO A CA 1
ATOM 729 C C . PRO A 1 88 ? -22.615 0.377 13.035 1.00 73.12 88 PRO A C 1
ATOM 731 O O . PRO A 1 88 ? -23.126 -0.145 14.029 1.00 73.12 88 PRO A O 1
ATOM 734 N N . THR A 1 89 ? -22.951 0.004 11.804 1.00 78.19 89 THR A N 1
ATOM 735 C CA . THR A 1 89 ? -23.876 -1.110 11.578 1.00 78.19 89 THR A CA 1
ATOM 736 C C . THR A 1 89 ? -23.127 -2.442 11.553 1.00 78.19 89 THR A C 1
ATOM 738 O O . THR A 1 89 ? -21.959 -2.535 11.175 1.00 78.19 89 THR A O 1
ATOM 741 N N . GLN A 1 90 ? -23.802 -3.521 11.961 1.00 76.69 90 GLN A N 1
ATOM 742 C CA . GLN A 1 90 ? -23.211 -4.862 11.927 1.00 76.69 90 GLN A CA 1
ATOM 743 C C . GLN A 1 90 ? -22.848 -5.296 10.496 1.00 76.69 90 GLN A C 1
ATOM 745 O O . GLN A 1 90 ? -21.905 -6.064 10.309 1.00 76.69 90 GLN A O 1
ATOM 750 N N . GLU A 1 91 ? -23.583 -4.796 9.502 1.00 76.19 91 GLU A N 1
ATOM 751 C CA . GLU A 1 91 ? -23.380 -5.092 8.083 1.00 76.19 91 GLU A CA 1
ATOM 752 C C . GLU A 1 91 ? -22.060 -4.504 7.570 1.00 76.19 91 GLU A C 1
ATOM 754 O O . GLU A 1 91 ? -21.260 -5.239 6.994 1.00 76.19 91 GLU A O 1
ATOM 759 N N . GLU A 1 92 ? -21.776 -3.236 7.883 1.00 76.56 92 GLU A N 1
ATOM 760 C CA . GLU A 1 92 ? -20.523 -2.557 7.513 1.00 76.56 92 GLU A CA 1
ATOM 761 C C . GLU A 1 92 ? -19.286 -3.252 8.106 1.00 76.56 92 GLU A C 1
ATOM 763 O O . GLU A 1 92 ? -18.245 -3.342 7.462 1.00 76.56 92 GLU A O 1
ATOM 768 N N . LEU A 1 93 ? -19.388 -3.799 9.322 1.00 75.56 93 LEU A N 1
ATOM 769 C CA . LEU A 1 93 ? -18.272 -4.515 9.955 1.00 75.56 93 LEU A CA 1
ATOM 770 C C . LEU A 1 93 ? -18.041 -5.922 9.394 1.00 75.56 93 LEU A C 1
ATOM 772 O O . LEU A 1 93 ? -16.937 -6.459 9.515 1.00 75.56 93 LEU A O 1
ATOM 776 N N . MET A 1 94 ? -19.081 -6.560 8.851 1.00 78.56 94 MET A N 1
ATOM 777 C CA . MET A 1 94 ? -18.971 -7.886 8.237 1.00 78.56 94 MET A CA 1
ATOM 778 C C . MET A 1 94 ? -18.549 -7.824 6.771 1.00 78.56 94 MET A C 1
ATOM 780 O O . MET A 1 94 ? -18.187 -8.863 6.203 1.00 78.56 94 MET A O 1
ATOM 784 N N . GLU A 1 95 ? -18.588 -6.638 6.165 1.00 84.06 95 GLU A N 1
ATOM 785 C CA . GLU A 1 95 ? -18.152 -6.442 4.797 1.00 84.06 95 GLU A CA 1
ATOM 786 C C . GLU A 1 95 ? -16.674 -6.817 4.665 1.00 84.06 95 GLU A C 1
ATOM 788 O O . GLU A 1 95 ? -15.785 -6.345 5.379 1.00 84.06 95 GLU A O 1
ATOM 793 N N . ARG A 1 96 ? -16.405 -7.770 3.771 1.00 79.62 96 ARG A N 1
ATOM 794 C CA . ARG A 1 96 ? -15.039 -8.219 3.523 1.00 79.62 96 ARG A CA 1
ATOM 795 C C . ARG A 1 96 ? -14.318 -7.141 2.720 1.00 79.62 96 ARG A C 1
ATOM 797 O O . ARG A 1 96 ? -14.904 -6.643 1.762 1.00 79.62 96 ARG A O 1
ATOM 804 N N . PRO A 1 97 ? -13.043 -6.843 3.026 1.00 84.50 97 PRO A N 1
ATOM 805 C CA . PRO A 1 97 ? -12.278 -5.916 2.208 1.00 84.50 97 PRO A CA 1
ATOM 806 C C . PRO A 1 97 ? -12.216 -6.432 0.768 1.00 84.50 97 PRO A C 1
ATOM 808 O O . PRO A 1 97 ? -12.013 -7.632 0.540 1.00 84.50 97 PRO A O 1
ATOM 811 N N . GLU A 1 98 ? -12.379 -5.530 -0.198 1.00 86.44 98 GLU A N 1
ATOM 812 C CA . GLU A 1 98 ? -12.306 -5.898 -1.606 1.00 86.44 98 GLU A CA 1
ATOM 813 C C . GLU A 1 98 ? -10.916 -6.464 -1.950 1.00 86.44 98 GLU A C 1
ATOM 815 O O . GLU A 1 98 ? -9.886 -5.905 -1.551 1.00 86.44 98 GLU A O 1
ATOM 820 N N . PRO A 1 99 ? -10.847 -7.583 -2.693 1.00 84.38 99 PRO A N 1
ATOM 821 C CA . PRO A 1 99 ? -9.574 -8.127 -3.129 1.00 84.38 99 PRO A CA 1
ATOM 822 C C . PRO A 1 99 ? -8.912 -7.170 -4.124 1.00 84.38 99 PRO A C 1
ATOM 824 O O . PRO A 1 99 ? -9.458 -6.871 -5.186 1.00 84.38 99 PRO A O 1
ATOM 827 N N . LEU A 1 100 ? -7.692 -6.734 -3.814 1.00 85.12 100 LEU A N 1
ATOM 828 C CA . LEU A 1 100 ? -6.899 -5.930 -4.739 1.00 85.12 100 LEU A CA 1
ATOM 829 C C . LEU A 1 100 ? -6.468 -6.781 -5.940 1.00 85.12 100 LEU A C 1
ATOM 831 O O . LEU A 1 100 ? -5.828 -7.826 -5.791 1.00 85.12 100 LEU A O 1
ATOM 835 N N . GLY A 1 101 ? -6.779 -6.312 -7.148 1.00 86.56 101 GLY A N 1
ATOM 836 C CA . GLY A 1 101 ? -6.274 -6.912 -8.378 1.00 86.56 101 GLY A CA 1
ATOM 837 C C . GLY A 1 101 ? -4.767 -6.692 -8.507 1.00 86.56 101 GLY A C 1
ATOM 838 O O . GLY A 1 101 ? -4.313 -5.566 -8.703 1.00 86.56 101 GLY A O 1
ATOM 839 N N . TYR A 1 102 ? -3.971 -7.759 -8.422 1.00 81.38 102 TYR A N 1
ATOM 840 C CA . TYR A 1 102 ? -2.541 -7.665 -8.712 1.00 81.38 102 TYR A CA 1
ATOM 841 C C . TYR A 1 102 ? -2.314 -7.457 -10.218 1.00 81.38 102 TYR A C 1
ATOM 843 O O . TYR A 1 102 ? -2.886 -8.199 -11.022 1.00 81.38 102 TYR A O 1
ATOM 851 N N . PRO A 1 103 ? -1.445 -6.514 -10.631 1.00 80.38 103 PRO A N 1
ATOM 852 C CA . PRO A 1 103 ? -1.118 -6.327 -12.039 1.00 80.38 103 PRO A CA 1
ATOM 853 C C . PRO A 1 103 ? -0.323 -7.535 -12.562 1.00 80.38 103 PRO A C 1
ATOM 855 O O . PRO A 1 103 ? 0.886 -7.650 -12.356 1.00 80.38 103 PRO A O 1
ATOM 858 N N . GLN A 1 104 ? -1.014 -8.452 -13.238 1.00 78.69 104 GLN A N 1
ATOM 859 C CA . GLN A 1 104 ? -0.430 -9.591 -13.945 1.00 78.69 104 GLN A CA 1
ATOM 860 C C . GLN A 1 104 ? 0.055 -9.135 -15.327 1.00 78.69 104 GLN A C 1
ATOM 862 O O . GLN A 1 104 ? -0.749 -8.794 -16.190 1.00 78.69 104 GLN A O 1
ATOM 867 N N . ASN A 1 105 ? 1.370 -9.149 -15.550 1.00 78.19 105 ASN A N 1
ATOM 868 C CA . ASN A 1 105 ? 1.964 -8.901 -16.864 1.00 78.19 105 ASN A CA 1
ATOM 869 C C . ASN A 1 105 ? 2.675 -10.165 -17.353 1.00 78.19 105 ASN A C 1
ATOM 871 O O . ASN A 1 105 ? 3.587 -10.656 -16.687 1.00 78.19 105 ASN A O 1
ATOM 875 N N . PHE A 1 106 ? 2.309 -10.644 -18.543 1.00 77.88 106 PHE A N 1
ATOM 876 C CA . PHE A 1 106 ? 2.955 -11.776 -19.213 1.00 77.88 106 PHE A CA 1
ATOM 877 C C . PHE A 1 106 ? 3.718 -11.288 -20.456 1.00 77.88 106 PHE A C 1
ATOM 879 O O . PHE A 1 106 ? 3.180 -11.339 -21.563 1.00 77.88 106 PHE A O 1
ATOM 886 N N . PRO A 1 107 ? 4.951 -10.762 -20.309 1.00 81.56 107 PRO A N 1
ATOM 887 C CA . PRO A 1 107 ? 5.735 -10.327 -21.457 1.00 81.56 107 PRO A CA 1
ATOM 888 C C . PRO A 1 107 ? 6.114 -11.530 -22.329 1.00 81.56 107 PRO A C 1
ATOM 890 O O . PRO A 1 107 ? 6.522 -12.574 -21.816 1.00 81.56 107 PRO A O 1
ATOM 893 N N . LYS A 1 108 ? 6.021 -11.357 -23.653 1.00 82.75 108 LYS A N 1
ATOM 894 C CA . LYS A 1 108 ? 6.390 -12.373 -24.653 1.00 82.75 108 LYS A CA 1
ATOM 895 C C . LYS A 1 108 ? 7.846 -12.822 -24.497 1.00 82.75 108 LYS A C 1
ATOM 897 O O . LYS A 1 108 ? 8.134 -14.014 -24.463 1.00 82.75 108 LYS A O 1
ATOM 902 N N . TYR A 1 109 ? 8.742 -11.858 -24.289 1.00 86.75 109 TYR A N 1
ATOM 903 C CA . TYR A 1 109 ? 10.151 -12.085 -23.981 1.00 86.75 109 TYR A CA 1
ATOM 904 C C . TYR A 1 109 ? 10.447 -11.745 -22.520 1.00 86.75 109 TYR A C 1
ATOM 906 O O . TYR A 1 109 ? 10.518 -10.579 -22.129 1.00 86.75 109 TYR A O 1
ATOM 914 N N . ARG A 1 110 ? 10.647 -12.775 -21.694 1.00 85.06 110 ARG A N 1
ATOM 915 C CA . ARG A 1 110 ? 10.873 -12.613 -20.245 1.00 85.06 110 ARG A CA 1
ATOM 916 C C . ARG A 1 110 ? 12.179 -11.891 -19.907 1.00 85.06 110 ARG A C 1
ATOM 918 O O . ARG A 1 110 ? 12.227 -11.170 -18.917 1.00 85.06 110 ARG A O 1
ATOM 925 N N . PHE A 1 111 ? 13.206 -12.046 -20.738 1.00 86.12 111 PHE A N 1
ATOM 926 C CA . PHE A 1 111 ? 14.529 -11.446 -20.537 1.00 86.12 111 PHE A CA 1
ATOM 927 C C . PHE A 1 111 ? 14.565 -9.922 -20.748 1.00 86.12 111 PHE A C 1
ATOM 929 O O . PHE A 1 111 ? 15.499 -9.273 -20.289 1.00 86.12 111 PHE A O 1
ATOM 936 N N . TYR A 1 112 ? 13.548 -9.328 -21.383 1.00 87.94 112 TYR A N 1
ATOM 937 C CA . TYR A 1 112 ? 13.415 -7.869 -21.501 1.00 87.94 112 TYR A CA 1
ATOM 938 C C . TYR A 1 112 ? 12.646 -7.230 -20.335 1.00 87.94 112 TYR A C 1
ATOM 940 O O . TYR A 1 112 ? 12.775 -6.032 -20.078 1.00 87.94 112 TYR A O 1
ATOM 948 N N . GLY A 1 113 ? 11.857 -8.021 -19.604 1.00 85.94 113 GLY A N 1
ATOM 949 C CA . GLY A 1 113 ? 10.984 -7.524 -18.545 1.00 85.94 113 GLY A CA 1
ATOM 950 C C . GLY A 1 113 ? 9.896 -6.562 -19.049 1.00 85.94 113 GLY A C 1
ATOM 951 O O . GLY A 1 113 ? 9.694 -6.358 -20.243 1.00 85.94 113 GLY A O 1
ATOM 952 N N . ASN A 1 114 ? 9.171 -5.951 -18.111 1.00 86.50 114 ASN A N 1
ATOM 953 C CA . ASN A 1 114 ? 8.031 -5.083 -18.436 1.00 86.50 114 ASN A CA 1
ATOM 954 C C . ASN A 1 114 ? 8.444 -3.666 -18.863 1.00 86.50 114 ASN A C 1
ATOM 956 O O . ASN A 1 114 ? 7.675 -2.974 -19.526 1.00 86.50 114 ASN A O 1
ATOM 960 N N . ASN A 1 115 ? 9.640 -3.221 -18.467 1.00 87.56 115 ASN A N 1
ATOM 961 C CA . ASN A 1 115 ? 10.085 -1.849 -18.714 1.00 87.56 115 ASN A CA 1
ATOM 962 C C . ASN A 1 115 ? 10.379 -1.604 -20.192 1.00 87.56 115 ASN A C 1
ATOM 964 O O . ASN A 1 115 ? 9.980 -0.566 -20.701 1.00 87.56 115 ASN A O 1
ATOM 968 N N . ILE A 1 116 ? 10.988 -2.569 -20.890 1.00 90.25 116 ILE A N 1
ATOM 969 C CA . ILE A 1 116 ? 11.242 -2.460 -22.333 1.00 90.25 116 ILE A CA 1
ATOM 970 C C . ILE A 1 116 ? 9.935 -2.263 -23.098 1.00 90.25 116 ILE A C 1
ATOM 972 O O . ILE A 1 116 ? 9.850 -1.346 -23.906 1.00 90.25 116 ILE A O 1
ATOM 976 N N . LYS A 1 117 ? 8.890 -3.040 -22.781 1.00 87.50 117 LYS A N 1
ATOM 977 C CA . LYS A 1 117 ? 7.572 -2.862 -23.404 1.00 87.50 117 LYS A CA 1
ATOM 978 C C . LYS A 1 117 ? 7.036 -1.442 -23.189 1.00 87.50 117 LYS A C 1
ATOM 980 O O . LYS A 1 117 ? 6.682 -0.776 -24.148 1.00 87.50 117 LYS A O 1
ATOM 985 N N . ARG A 1 118 ? 7.062 -0.945 -21.947 1.00 90.00 118 ARG A N 1
ATOM 986 C CA . ARG A 1 118 ? 6.611 0.424 -21.637 1.00 90.00 118 ARG A CA 1
ATOM 987 C C . ARG A 1 118 ? 7.427 1.493 -22.366 1.00 90.00 118 ARG A C 1
ATOM 989 O O . ARG A 1 118 ? 6.862 2.485 -22.804 1.00 90.00 118 ARG A O 1
ATOM 996 N N . MET A 1 119 ? 8.743 1.310 -22.485 1.00 90.75 119 MET A N 1
ATOM 997 C CA . MET A 1 119 ? 9.603 2.235 -23.229 1.00 90.75 119 MET A CA 1
ATOM 998 C C . MET A 1 119 ? 9.251 2.249 -24.720 1.00 90.75 119 MET A C 1
ATOM 1000 O O . MET A 1 119 ? 9.212 3.322 -25.313 1.00 90.75 119 MET A O 1
ATOM 1004 N N . ILE A 1 120 ? 8.953 1.084 -25.303 1.00 90.38 120 ILE A N 1
ATOM 1005 C CA . ILE A 1 120 ? 8.499 0.960 -26.693 1.00 90.38 120 ILE A CA 1
ATOM 1006 C C . ILE A 1 120 ? 7.144 1.649 -26.874 1.00 90.38 120 ILE A C 1
ATOM 1008 O O . ILE A 1 120 ? 7.008 2.456 -27.787 1.00 90.38 120 ILE A O 1
ATOM 1012 N N . ASP A 1 121 ? 6.180 1.413 -25.980 1.00 90.50 121 ASP A N 1
ATOM 1013 C CA . ASP A 1 121 ? 4.860 2.057 -26.032 1.00 90.50 121 ASP A CA 1
ATOM 1014 C C . ASP A 1 121 ? 4.984 3.596 -26.014 1.00 90.50 121 ASP A C 1
ATOM 1016 O O . ASP A 1 121 ? 4.330 4.295 -26.791 1.00 90.50 121 ASP A O 1
ATOM 1020 N N . VAL A 1 122 ? 5.878 4.135 -25.172 1.00 91.38 122 VAL A N 1
ATOM 1021 C CA . VAL A 1 122 ? 6.175 5.577 -25.126 1.00 91.38 122 VAL A CA 1
ATOM 1022 C C . VAL A 1 122 ? 6.852 6.051 -26.412 1.00 91.38 122 VAL A C 1
ATOM 1024 O O . VAL A 1 122 ? 6.430 7.065 -26.964 1.00 91.38 122 VAL A O 1
ATOM 1027 N N . ALA A 1 123 ? 7.850 5.329 -26.928 1.00 90.25 123 ALA A N 1
ATOM 1028 C CA . ALA A 1 123 ? 8.530 5.701 -28.171 1.00 90.25 123 ALA A CA 1
ATOM 1029 C C . ALA A 1 123 ? 7.572 5.702 -29.375 1.00 90.25 123 ALA A C 1
ATOM 1031 O O . ALA A 1 123 ? 7.648 6.583 -30.227 1.00 90.25 123 ALA A O 1
ATOM 1032 N N . VAL A 1 124 ? 6.621 4.764 -29.417 1.00 89.50 124 VAL A N 1
ATOM 1033 C CA . VAL A 1 124 ? 5.556 4.715 -30.430 1.00 89.50 124 VAL A CA 1
ATOM 1034 C C . VAL A 1 124 ? 4.619 5.922 -30.335 1.00 89.50 124 VAL A C 1
ATOM 1036 O O . VAL A 1 124 ? 4.145 6.396 -31.364 1.00 89.50 124 VAL A O 1
ATOM 1039 N N . SER A 1 125 ? 4.348 6.425 -29.128 1.00 90.50 125 SER A N 1
ATOM 1040 C CA . SER A 1 125 ? 3.455 7.575 -28.921 1.00 90.50 125 SER A CA 1
ATOM 1041 C C . SER A 1 125 ? 4.040 8.919 -29.374 1.00 90.50 125 SER A C 1
ATOM 1043 O O . SER A 1 125 ? 3.303 9.897 -29.476 1.00 90.50 125 SER A O 1
ATOM 1045 N N . TRP A 1 126 ? 5.351 8.988 -29.623 1.00 88.94 126 TRP A N 1
ATOM 1046 C CA . TRP A 1 126 ? 6.030 10.212 -30.046 1.00 88.94 126 TRP A CA 1
ATOM 1047 C C . TRP A 1 126 ? 5.934 10.436 -31.560 1.00 88.94 126 TRP A C 1
ATOM 1049 O O . TRP A 1 126 ? 5.969 9.492 -32.360 1.00 88.94 126 TRP A O 1
ATOM 1059 N N . GLU A 1 127 ? 5.874 11.712 -31.943 1.00 86.44 127 GLU A N 1
ATOM 1060 C CA . GLU A 1 127 ? 5.998 12.158 -33.332 1.00 86.44 127 GLU A CA 1
ATO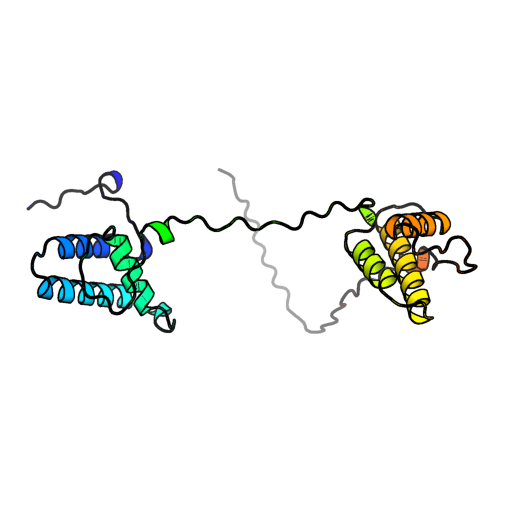M 1061 C C . GLU A 1 127 ? 7.390 11.847 -33.898 1.00 86.44 127 GLU A C 1
ATOM 1063 O O . GLU A 1 127 ? 8.373 11.717 -33.163 1.00 86.44 127 GLU A O 1
ATOM 1068 N N . GLU A 1 128 ? 7.463 11.702 -35.218 1.00 83.25 128 GLU A N 1
ATOM 1069 C CA . GLU A 1 128 ? 8.698 11.390 -35.932 1.00 83.25 128 GLU A CA 1
ATOM 1070 C C . GLU A 1 128 ? 9.654 12.588 -35.868 1.00 83.25 128 GLU A C 1
ATOM 1072 O O . GLU A 1 128 ? 9.380 13.677 -36.370 1.00 83.25 128 GLU A O 1
ATOM 1077 N N . SER A 1 129 ? 10.741 12.407 -35.126 1.00 86.44 129 SER A N 1
ATOM 1078 C CA . SER A 1 129 ? 11.699 13.442 -34.756 1.00 86.44 129 SER A CA 1
ATOM 1079 C C . SER A 1 129 ? 13.033 12.771 -34.465 1.00 86.44 129 SER A C 1
ATOM 1081 O O . SER A 1 129 ? 13.056 11.671 -33.922 1.00 86.44 129 SER A O 1
ATOM 1083 N N . GLU A 1 130 ? 14.137 13.486 -34.673 1.00 86.38 130 GLU A N 1
ATOM 1084 C CA . GLU A 1 130 ? 15.489 13.057 -34.283 1.00 86.38 130 GLU A CA 1
ATOM 1085 C C . GLU A 1 130 ? 15.564 12.567 -32.818 1.00 86.38 130 GLU A C 1
ATOM 1087 O O . GLU A 1 130 ? 16.313 11.655 -32.471 1.00 86.38 130 GLU A O 1
ATOM 1092 N N . LYS A 1 131 ? 14.722 13.122 -31.931 1.00 86.38 131 LYS A N 1
ATOM 1093 C CA . LYS A 1 131 ? 14.613 12.675 -30.532 1.00 86.38 131 LYS A CA 1
ATOM 1094 C C . LYS A 1 131 ? 14.008 11.278 -30.389 1.00 86.38 131 LYS A C 1
ATOM 1096 O O . LYS A 1 131 ? 14.387 10.553 -29.469 1.00 86.38 131 LYS A O 1
ATOM 1101 N N . LYS A 1 132 ? 13.045 10.925 -31.242 1.00 87.31 132 LYS A N 1
ATOM 1102 C CA . LYS A 1 132 ? 12.428 9.596 -31.282 1.00 87.31 132 LYS A CA 1
ATOM 1103 C C . LYS A 1 132 ? 13.441 8.578 -31.786 1.00 87.31 132 LYS A C 1
ATOM 1105 O O . LYS A 1 132 ? 13.598 7.555 -31.132 1.00 87.31 132 LYS A O 1
ATOM 1110 N N . ASP A 1 133 ? 14.189 8.892 -32.837 1.00 86.38 133 ASP A N 1
ATOM 1111 C CA . ASP A 1 133 ? 15.195 7.982 -33.401 1.00 86.38 133 ASP A CA 1
ATOM 1112 C C . ASP A 1 133 ? 16.299 7.681 -32.380 1.00 86.38 133 ASP A C 1
ATOM 1114 O O . ASP A 1 133 ? 16.574 6.519 -32.067 1.00 86.38 133 ASP A O 1
ATOM 1118 N N . ALA A 1 134 ? 16.818 8.722 -31.719 1.00 87.94 134 ALA A N 1
ATOM 1119 C CA . ALA A 1 134 ? 17.751 8.567 -30.605 1.00 87.94 134 ALA A CA 1
ATOM 1120 C C . ALA A 1 134 ? 17.167 7.710 -29.462 1.00 87.94 134 ALA A C 1
ATOM 1122 O O . ALA A 1 134 ? 17.857 6.852 -28.905 1.00 87.94 134 ALA A O 1
ATOM 1123 N N . LEU A 1 135 ? 15.889 7.901 -29.109 1.00 89.50 135 LEU A N 1
ATOM 1124 C CA . LEU A 1 135 ? 15.222 7.094 -28.086 1.00 89.50 135 LEU A CA 1
ATOM 1125 C C . LEU A 1 135 ? 15.124 5.624 -28.514 1.00 89.50 135 LEU A C 1
ATOM 1127 O O . LEU A 1 135 ? 15.450 4.740 -27.721 1.00 89.50 135 LEU A O 1
ATOM 1131 N N . VAL A 1 136 ? 14.737 5.347 -29.756 1.00 90.38 136 VAL A N 1
ATOM 1132 C CA . VAL A 1 136 ? 14.634 3.985 -30.286 1.00 90.38 136 VAL A CA 1
ATOM 1133 C C . VAL A 1 136 ? 15.992 3.276 -30.250 1.00 90.38 136 VAL A C 1
ATOM 1135 O O . VAL A 1 136 ? 16.077 2.152 -29.750 1.00 90.38 136 VAL A O 1
ATOM 1138 N N . LEU A 1 137 ? 17.072 3.939 -30.666 1.00 89.12 137 LEU A N 1
ATOM 1139 C CA . LEU A 1 137 ? 18.431 3.387 -30.603 1.00 89.12 137 LEU A CA 1
ATOM 1140 C C . LEU A 1 137 ? 18.868 3.091 -29.167 1.00 89.12 137 LEU A C 1
ATOM 1142 O O . LE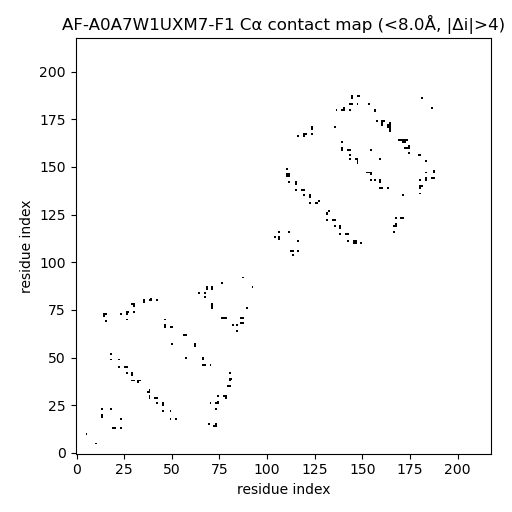U A 1 137 ? 19.486 2.061 -28.883 1.00 89.12 137 LEU A O 1
ATOM 1146 N N . THR A 1 138 ? 18.523 3.962 -28.215 1.00 90.31 138 THR A N 1
ATOM 1147 C CA . THR A 1 138 ? 18.821 3.714 -26.796 1.00 90.31 138 THR A CA 1
ATOM 1148 C C . THR A 1 138 ? 18.032 2.523 -26.251 1.00 90.31 138 THR A C 1
ATOM 1150 O O . THR A 1 138 ? 18.578 1.738 -25.471 1.00 90.31 138 THR A O 1
ATOM 1153 N N . ILE A 1 139 ? 16.785 2.333 -26.699 1.00 91.88 139 ILE A N 1
ATOM 1154 C CA . ILE A 1 139 ? 15.957 1.173 -26.355 1.00 91.88 139 ILE A CA 1
ATOM 1155 C C . ILE A 1 139 ? 16.570 -0.099 -26.942 1.00 91.88 139 ILE A C 1
ATOM 1157 O O . ILE A 1 139 ? 16.732 -1.071 -26.206 1.00 91.88 139 ILE A O 1
ATOM 1161 N N . ALA A 1 140 ? 16.983 -0.094 -28.209 1.00 91.00 140 ALA A N 1
ATOM 1162 C CA . ALA A 1 140 ? 17.621 -1.242 -28.852 1.00 91.00 140 ALA A CA 1
ATOM 1163 C C . ALA A 1 140 ? 18.939 -1.631 -28.152 1.00 91.00 140 ALA A C 1
ATOM 1165 O O . ALA A 1 140 ? 19.166 -2.801 -27.831 1.00 91.00 140 ALA A O 1
ATOM 1166 N N . ASN A 1 141 ? 19.763 -0.649 -27.775 1.00 89.88 141 ASN A N 1
ATOM 1167 C CA . ASN A 1 141 ? 20.955 -0.882 -26.955 1.00 89.88 141 ASN A CA 1
ATOM 1168 C C . ASN A 1 141 ? 20.608 -1.450 -25.568 1.00 89.88 141 ASN A C 1
ATOM 1170 O O . ASN A 1 141 ? 21.284 -2.353 -25.059 1.00 89.88 141 ASN A O 1
ATOM 1174 N N . HIS A 1 142 ? 19.530 -0.962 -24.947 1.00 90.62 142 HIS A N 1
ATOM 1175 C CA . HIS A 1 142 ? 19.055 -1.498 -23.675 1.00 90.62 142 HIS A CA 1
ATOM 1176 C C . HIS A 1 142 ? 18.534 -2.937 -23.817 1.00 90.62 142 HIS A C 1
ATOM 1178 O O . HIS A 1 142 ? 18.796 -3.765 -22.942 1.00 90.62 142 HIS A O 1
ATOM 1184 N N . MET A 1 143 ? 17.880 -3.272 -24.932 1.00 90.06 143 MET A N 1
ATOM 1185 C CA . MET A 1 143 ? 17.476 -4.635 -25.277 1.00 90.06 143 MET A CA 1
ATOM 1186 C C . MET A 1 143 ? 18.696 -5.546 -25.439 1.00 90.06 143 MET A C 1
ATOM 1188 O O . MET A 1 143 ? 18.760 -6.575 -24.767 1.00 90.06 143 MET A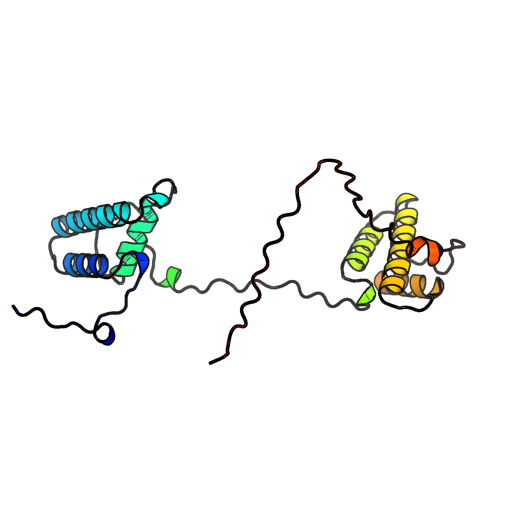 O 1
ATOM 1192 N N . LYS A 1 144 ? 19.702 -5.157 -26.232 1.00 89.19 144 LYS A N 1
ATOM 1193 C CA . LYS A 1 144 ? 20.955 -5.920 -26.397 1.00 89.19 144 LYS A CA 1
ATOM 1194 C C . LYS A 1 144 ? 21.620 -6.199 -25.047 1.00 89.19 144 LYS A C 1
ATOM 1196 O O . LYS A 1 144 ? 21.981 -7.335 -24.746 1.00 89.19 144 LYS A O 1
ATOM 1201 N N . LYS A 1 145 ? 21.674 -5.196 -24.166 1.00 87.69 145 LYS A N 1
ATOM 1202 C CA . LYS A 1 145 ? 22.188 -5.350 -22.798 1.00 87.69 145 LYS A CA 1
ATOM 1203 C C . LYS A 1 145 ? 21.364 -6.322 -21.950 1.00 87.69 145 LYS A C 1
ATOM 1205 O O . LYS A 1 145 ? 21.940 -7.179 -21.285 1.00 87.69 145 LYS A O 1
ATOM 1210 N N . SER A 1 146 ? 20.038 -6.188 -21.941 1.00 89.06 146 SER A N 1
ATOM 1211 C CA . SER A 1 146 ? 19.150 -7.065 -21.167 1.00 89.06 146 SER A CA 1
ATOM 1212 C C . SER A 1 146 ? 19.233 -8.513 -21.659 1.00 89.06 146 SER A C 1
ATOM 1214 O O . SER A 1 146 ? 19.323 -9.427 -20.842 1.00 89.06 146 SER A O 1
ATOM 1216 N N . PHE A 1 147 ? 19.332 -8.720 -22.976 1.00 89.12 147 PHE A N 1
ATOM 1217 C CA . PHE A 1 147 ? 19.559 -10.033 -23.580 1.00 89.12 147 PHE A CA 1
ATOM 1218 C C . PHE A 1 147 ? 20.878 -10.655 -23.108 1.00 89.12 147 PHE A C 1
ATOM 1220 O O . PHE A 1 147 ? 20.864 -11.759 -22.576 1.00 89.12 147 PHE A O 1
ATOM 1227 N N . LEU A 1 148 ? 21.995 -9.927 -23.212 1.00 87.12 148 LEU A N 1
ATOM 1228 C CA . LEU A 1 148 ? 23.323 -10.387 -22.771 1.00 87.12 148 LEU A CA 1
ATOM 1229 C C . LEU A 1 148 ? 23.437 -10.569 -21.249 1.00 87.12 148 LEU A C 1
ATOM 1231 O O . LEU A 1 148 ? 24.308 -11.277 -20.756 1.00 87.12 148 LEU A O 1
ATOM 1235 N N . SER A 1 149 ? 22.589 -9.897 -20.468 1.00 84.31 149 SER A N 1
ATOM 1236 C CA . SER A 1 149 ? 22.546 -10.105 -19.017 1.00 84.31 149 SER A CA 1
ATOM 1237 C C . SER A 1 149 ? 21.859 -11.417 -18.631 1.00 84.31 149 SER A C 1
ATOM 1239 O O . SER A 1 149 ? 22.158 -11.981 -17.579 1.00 84.31 149 SER A O 1
ATOM 1241 N N . TRP A 1 150 ? 20.943 -11.895 -19.478 1.00 85.44 150 TRP A N 1
ATOM 1242 C CA . TRP A 1 150 ? 20.156 -13.106 -19.251 1.00 85.44 150 TRP A CA 1
ATOM 1243 C C . TRP A 1 150 ? 20.763 -14.329 -19.958 1.00 85.44 150 TRP A C 1
ATOM 1245 O O . TRP A 1 150 ? 20.758 -15.424 -19.399 1.00 85.44 150 TRP A O 1
ATOM 1255 N N . ASN A 1 151 ? 21.348 -14.126 -21.143 1.00 82.25 151 ASN A N 1
ATOM 1256 C CA . ASN A 1 151 ? 22.008 -15.133 -21.974 1.00 82.25 151 ASN A CA 1
ATOM 1257 C C . ASN A 1 151 ? 23.529 -14.924 -21.982 1.00 82.25 151 ASN A C 1
ATOM 1259 O O . ASN A 1 151 ? 24.001 -13.794 -22.004 1.00 82.25 151 ASN A O 1
ATOM 1263 N N . LYS A 1 152 ? 24.309 -16.012 -21.979 1.00 71.81 152 LYS A N 1
ATOM 1264 C CA . LYS A 1 152 ? 25.787 -15.958 -21.946 1.00 71.81 152 LYS A CA 1
ATOM 1265 C C . LYS A 1 152 ? 26.445 -15.847 -23.325 1.00 71.81 152 LYS A C 1
ATOM 1267 O O . LYS A 1 152 ? 27.649 -15.612 -23.388 1.00 71.81 152 LYS A O 1
ATOM 1272 N N . ASP A 1 153 ? 25.669 -16.019 -24.387 1.00 76.38 153 ASP A N 1
ATOM 1273 C CA . ASP A 1 153 ? 26.155 -16.015 -25.763 1.00 76.38 153 ASP A CA 1
ATOM 1274 C C . ASP A 1 153 ? 26.052 -14.617 -26.382 1.00 76.38 153 ASP A C 1
ATOM 1276 O O . ASP A 1 153 ? 25.229 -13.793 -25.971 1.00 76.38 153 ASP A O 1
ATOM 1280 N N . SER A 1 154 ? 26.896 -14.342 -27.379 1.00 78.19 154 SER A N 1
ATOM 1281 C CA . SER A 1 154 ? 26.788 -13.126 -28.186 1.00 78.19 154 SER A CA 1
ATOM 1282 C C . SER A 1 154 ? 25.483 -13.120 -28.977 1.00 78.19 154 SER A C 1
ATOM 1284 O O . SER A 1 154 ? 25.016 -14.164 -29.426 1.00 78.19 154 SER A O 1
ATOM 1286 N N . VAL A 1 155 ? 24.920 -11.932 -29.180 1.00 81.69 155 VAL A N 1
ATOM 1287 C CA . VAL A 1 155 ? 23.708 -11.726 -29.975 1.00 81.69 155 VAL A CA 1
ATOM 1288 C C . VAL A 1 155 ? 24.026 -10.833 -31.167 1.00 81.69 155 VAL A C 1
ATOM 1290 O O . VAL A 1 155 ? 24.760 -9.855 -31.015 1.00 81.69 155 VAL A O 1
ATOM 1293 N N . GLU A 1 156 ? 23.494 -11.198 -32.329 1.00 85.94 156 GLU A N 1
ATOM 1294 C CA . GLU A 1 156 ? 23.525 -10.383 -33.545 1.00 85.94 156 GLU A CA 1
ATOM 1295 C C . GLU A 1 156 ? 22.488 -9.258 -33.452 1.00 85.94 156 GLU A C 1
ATOM 1297 O O . GLU A 1 156 ? 21.402 -9.441 -32.889 1.00 85.94 156 GLU A O 1
ATOM 1302 N N . ASP A 1 157 ? 22.807 -8.097 -34.019 1.00 86.62 157 ASP A N 1
ATOM 1303 C CA . ASP A 1 157 ? 21.956 -6.908 -33.914 1.00 86.62 157 ASP A CA 1
ATOM 1304 C C . ASP A 1 157 ? 20.627 -7.089 -34.659 1.00 86.62 157 ASP A C 1
ATOM 1306 O O . ASP A 1 157 ? 19.574 -6.729 -34.126 1.00 86.62 157 ASP A O 1
ATOM 1310 N N . ASP A 1 158 ? 20.635 -7.824 -35.772 1.00 87.69 158 ASP A N 1
ATOM 1311 C CA . ASP A 1 158 ? 19.446 -8.237 -36.527 1.00 87.69 158 ASP A CA 1
ATOM 1312 C C . ASP A 1 158 ? 18.389 -8.933 -35.660 1.00 87.69 158 ASP A C 1
ATOM 1314 O O . ASP A 1 158 ? 17.185 -8.767 -35.864 1.00 87.69 158 ASP A O 1
ATOM 1318 N N . VAL A 1 159 ? 18.815 -9.734 -34.677 1.00 88.12 159 VAL A N 1
ATOM 1319 C CA . VAL A 1 159 ? 17.896 -10.434 -33.768 1.00 88.12 159 VAL A CA 1
ATOM 1320 C C . VAL A 1 159 ? 17.227 -9.440 -32.820 1.00 88.12 159 VAL A C 1
ATOM 1322 O O . VAL A 1 159 ? 16.028 -9.541 -32.554 1.00 88.12 159 VAL A O 1
ATOM 1325 N N . ILE A 1 160 ? 17.979 -8.450 -32.333 1.00 89.19 160 ILE A N 1
ATOM 1326 C CA . ILE A 1 160 ? 17.451 -7.391 -31.469 1.00 89.19 160 ILE A CA 1
ATOM 1327 C C . ILE A 1 160 ? 16.477 -6.502 -32.246 1.00 89.19 160 ILE A C 1
ATOM 1329 O O . ILE A 1 160 ? 15.401 -6.195 -31.728 1.00 89.19 160 ILE A O 1
ATOM 1333 N N . PHE A 1 161 ? 16.796 -6.156 -33.494 1.00 90.25 161 PHE A N 1
ATOM 1334 C CA . PHE A 1 161 ? 15.904 -5.392 -34.366 1.00 90.25 161 PHE A CA 1
ATOM 1335 C C . PHE A 1 161 ? 14.615 -6.155 -34.695 1.00 90.25 161 PHE A C 1
ATOM 1337 O O . PHE A 1 161 ? 13.532 -5.575 -34.615 1.00 90.25 161 PHE A O 1
ATOM 1344 N N . LYS A 1 162 ? 14.686 -7.471 -34.946 1.00 89.06 162 LYS A N 1
ATOM 1345 C CA . LYS A 1 162 ? 13.490 -8.322 -35.110 1.00 89.06 162 LYS A CA 1
ATOM 1346 C C . LYS A 1 162 ? 12.606 -8.318 -33.864 1.00 89.06 162 LYS A C 1
ATOM 1348 O O . LYS A 1 162 ? 11.395 -8.142 -33.974 1.00 89.06 162 LYS A O 1
ATOM 1353 N N . HIS A 1 163 ? 13.195 -8.457 -32.676 1.00 90.56 163 HIS A N 1
ATOM 1354 C CA . HIS A 1 163 ? 12.430 -8.401 -31.428 1.00 90.56 163 HIS A CA 1
ATOM 1355 C C . HIS A 1 163 ? 11.796 -7.024 -31.189 1.00 90.56 163 HIS A C 1
ATOM 1357 O O . HIS A 1 163 ? 10.697 -6.949 -30.645 1.00 90.56 163 HIS A O 1
ATOM 1363 N N . LEU A 1 164 ? 12.470 -5.937 -31.575 1.00 90.25 164 LEU A N 1
ATOM 1364 C CA . LEU A 1 164 ? 11.942 -4.576 -31.464 1.00 90.25 164 LEU A CA 1
ATOM 1365 C C . LEU A 1 164 ? 10.747 -4.363 -32.405 1.00 90.25 164 LEU A C 1
ATOM 1367 O O . LEU A 1 164 ? 9.725 -3.820 -31.983 1.00 90.25 164 LEU A O 1
ATOM 1371 N N . LEU A 1 165 ? 10.846 -4.842 -33.646 1.00 90.00 165 LEU A N 1
ATOM 1372 C CA . LEU A 1 165 ? 9.751 -4.816 -34.616 1.00 90.00 165 LEU A CA 1
ATOM 1373 C C . LEU A 1 165 ? 8.533 -5.589 -34.088 1.00 90.00 165 LEU A C 1
ATOM 1375 O O . LEU A 1 165 ? 7.407 -5.104 -34.135 1.00 90.00 165 LEU A O 1
ATOM 1379 N N . GLU A 1 166 ? 8.766 -6.772 -33.522 1.00 89.75 166 GLU A N 1
ATOM 1380 C CA . GLU A 1 166 ? 7.711 -7.629 -32.984 1.00 89.75 166 GLU A CA 1
ATOM 1381 C C . GLU A 1 166 ? 7.063 -7.067 -31.711 1.00 89.75 166 GLU A C 1
ATOM 1383 O O . GLU A 1 166 ? 5.858 -7.205 -31.523 1.00 89.75 166 GLU A O 1
ATOM 1388 N N . LEU A 1 167 ? 7.835 -6.420 -30.833 1.00 88.12 167 LEU A N 1
ATOM 1389 C CA . LEU A 1 167 ? 7.313 -5.784 -29.618 1.00 88.12 167 LEU A CA 1
ATOM 1390 C C . LEU A 1 167 ? 6.629 -4.436 -29.879 1.00 88.12 167 LEU A C 1
ATOM 1392 O O . LEU A 1 167 ? 5.869 -3.984 -29.026 1.00 88.12 167 LEU A O 1
ATOM 1396 N N . SER A 1 168 ? 6.909 -3.796 -31.016 1.00 87.19 168 SER A N 1
ATOM 1397 C CA . SER A 1 168 ? 6.301 -2.526 -31.433 1.00 87.19 168 SER A CA 1
ATOM 1398 C C . SER A 1 168 ? 5.099 -2.701 -32.367 1.00 87.19 168 SER A C 1
ATOM 1400 O O . SER A 1 168 ? 4.604 -1.711 -32.909 1.00 87.19 168 SER A O 1
ATOM 1402 N N . ASP A 1 169 ? 4.635 -3.939 -32.576 1.00 87.12 169 ASP A N 1
ATOM 1403 C CA . ASP A 1 169 ? 3.583 -4.291 -33.539 1.00 87.12 169 ASP A CA 1
ATOM 1404 C C . ASP A 1 169 ? 3.870 -3.752 -34.958 1.00 87.12 169 ASP A C 1
ATOM 1406 O O . ASP A 1 169 ? 2.976 -3.279 -35.660 1.00 87.12 169 ASP A O 1
ATOM 1410 N N . GLY A 1 170 ? 5.141 -3.780 -35.378 1.00 84.31 170 GLY A N 1
ATOM 1411 C CA . GLY A 1 170 ? 5.579 -3.345 -36.707 1.00 84.31 170 GLY A CA 1
ATOM 1412 C C . GLY A 1 170 ? 5.760 -1.833 -36.879 1.00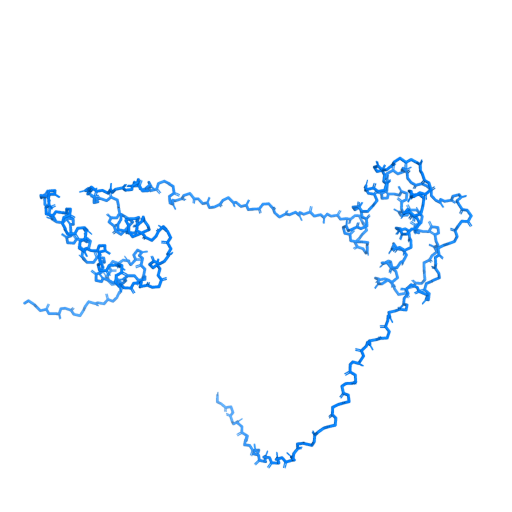 84.31 170 GLY A C 1
ATOM 1413 O O . GLY A 1 170 ? 6.070 -1.386 -37.979 1.00 84.31 170 GLY A O 1
ATOM 1414 N N . LYS A 1 171 ? 5.575 -1.033 -35.821 1.00 83.12 171 LYS A N 1
ATOM 1415 C CA . LYS A 1 171 ? 5.634 0.439 -35.902 1.00 83.12 171 LYS A CA 1
ATOM 1416 C C . LYS A 1 171 ? 7.048 1.011 -35.885 1.00 83.12 171 LYS A C 1
ATOM 1418 O O . LYS A 1 171 ? 7.233 2.161 -36.265 1.00 83.12 171 LYS A O 1
ATOM 1423 N N . ILE A 1 172 ? 8.022 0.246 -35.399 1.00 82.88 172 ILE A N 1
ATOM 1424 C CA . ILE A 1 172 ? 9.426 0.648 -35.343 1.00 82.88 172 ILE A CA 1
ATOM 1425 C C . ILE A 1 172 ? 10.231 -0.383 -36.126 1.00 82.88 172 ILE A C 1
ATOM 1427 O O . ILE A 1 172 ? 10.365 -1.524 -35.683 1.00 82.88 172 ILE A O 1
ATOM 1431 N N . ASN A 1 173 ? 10.773 0.020 -37.275 1.00 80.44 173 ASN A N 1
ATOM 1432 C CA . ASN A 1 173 ? 11.611 -0.837 -38.103 1.00 80.44 173 ASN A CA 1
ATOM 1433 C C . ASN A 1 173 ? 13.027 -0.260 -38.214 1.00 80.44 173 ASN A C 1
ATOM 1435 O O . ASN A 1 173 ? 13.221 0.785 -38.823 1.00 80.44 173 ASN A O 1
ATOM 1439 N N . LEU A 1 174 ? 13.998 -0.963 -37.627 1.00 76.25 174 LEU A N 1
ATOM 1440 C CA . LEU A 1 174 ? 15.431 -0.653 -37.710 1.00 76.25 174 LEU A CA 1
ATOM 1441 C C . LEU A 1 174 ? 16.210 -1.708 -38.517 1.00 76.25 174 LEU A C 1
ATOM 1443 O O . LEU A 1 174 ? 17.428 -1.773 -38.445 1.00 76.25 174 LEU A O 1
ATOM 1447 N N . LEU A 1 175 ? 15.533 -2.578 -39.276 1.00 67.00 175 LEU A N 1
ATOM 1448 C CA . LEU A 1 175 ? 16.216 -3.620 -40.059 1.00 67.00 175 LEU A CA 1
ATOM 1449 C C . LEU A 1 175 ? 16.962 -3.069 -41.283 1.00 67.00 175 LEU A C 1
ATOM 1451 O O . LEU A 1 175 ? 17.817 -3.757 -41.827 1.00 67.00 175 LEU A O 1
ATOM 1455 N N . GLU A 1 176 ? 16.624 -1.856 -41.722 1.00 62.38 176 GLU A N 1
ATOM 1456 C CA . GLU A 1 176 ? 17.228 -1.188 -42.884 1.00 62.38 176 GLU A CA 1
ATOM 1457 C C . GLU A 1 176 ? 18.145 -0.018 -42.486 1.00 62.38 176 GLU A C 1
ATOM 1459 O O . GLU A 1 176 ? 18.655 0.681 -43.358 1.00 62.38 176 GLU A O 1
ATOM 1464 N N . SER A 1 177 ? 18.345 0.231 -41.187 1.00 68.88 177 SER A N 1
ATOM 1465 C CA . SER A 1 177 ? 19.234 1.304 -40.731 1.00 68.88 177 SER A CA 1
ATOM 1466 C C . SER A 1 177 ? 20.696 0.857 -40.755 1.00 68.88 177 SER A C 1
ATOM 1468 O O . SER A 1 177 ? 21.016 -0.189 -40.199 1.00 68.88 177 SER A O 1
ATOM 1470 N N . ASP A 1 178 ? 21.585 1.699 -41.290 1.00 64.25 178 ASP A N 1
ATOM 1471 C CA . ASP A 1 178 ? 23.056 1.535 -41.286 1.00 64.25 178 ASP A CA 1
ATOM 1472 C C . ASP A 1 178 ? 23.697 1.705 -39.883 1.00 64.25 178 ASP A C 1
ATOM 1474 O O . ASP A 1 178 ? 24.907 1.896 -39.748 1.00 64.25 178 ASP A O 1
ATOM 1478 N N . GLU A 1 179 ? 22.895 1.695 -38.817 1.00 72.31 179 GLU A N 1
ATOM 1479 C CA . GLU A 1 179 ? 23.348 1.982 -37.459 1.00 72.31 179 GLU A CA 1
ATOM 1480 C C . GLU A 1 179 ? 23.608 0.710 -36.648 1.00 72.31 179 GLU A C 1
ATOM 1482 O O . GLU A 1 179 ? 22.689 -0.028 -36.286 1.00 72.31 179 GLU A O 1
ATOM 1487 N N . ASP A 1 180 ? 24.874 0.501 -36.286 1.00 77.56 180 ASP A N 1
ATOM 1488 C CA . ASP A 1 180 ? 25.294 -0.610 -35.436 1.00 77.56 180 ASP A CA 1
ATOM 1489 C C . ASP A 1 180 ? 24.978 -0.354 -33.953 1.00 77.56 180 ASP A C 1
ATOM 1491 O O . ASP A 1 180 ? 25.200 0.737 -33.409 1.00 77.56 180 ASP A O 1
ATOM 1495 N N . LEU A 1 181 ? 24.532 -1.394 -33.236 1.00 80.50 181 LEU A N 1
ATOM 1496 C CA . LEU A 1 181 ? 24.359 -1.300 -31.789 1.00 80.50 181 LEU A CA 1
ATOM 1497 C C . LEU A 1 181 ? 25.710 -1.378 -31.083 1.00 80.50 181 LEU A C 1
ATOM 1499 O O . LEU A 1 181 ? 26.638 -2.078 -31.487 1.00 80.50 181 LEU A O 1
ATOM 1503 N N . SER A 1 182 ? 25.787 -0.740 -29.918 1.00 81.25 182 SER A N 1
ATOM 1504 C CA . SER A 1 182 ? 27.001 -0.738 -29.103 1.00 81.25 182 SER A CA 1
ATOM 1505 C C . SER A 1 182 ? 27.538 -2.150 -28.825 1.00 81.25 182 SER A C 1
ATOM 1507 O O . SER A 1 182 ? 26.794 -3.124 -28.645 1.00 81.25 182 SER A O 1
ATOM 1509 N N . ASN A 1 183 ? 28.867 -2.260 -28.798 1.00 79.62 183 ASN A N 1
ATOM 1510 C CA . ASN A 1 183 ? 29.558 -3.532 -28.629 1.00 79.62 183 ASN A CA 1
ATOM 1511 C C . ASN A 1 183 ? 29.165 -4.221 -27.315 1.00 79.62 183 ASN A C 1
ATOM 1513 O O . ASN A 1 183 ? 29.099 -3.601 -26.249 1.00 79.62 183 ASN A O 1
ATOM 1517 N N . ALA A 1 184 ? 28.983 -5.544 -27.372 1.00 74.31 184 ALA A N 1
ATOM 1518 C CA . ALA A 1 184 ? 28.603 -6.364 -26.218 1.00 74.31 184 ALA A CA 1
ATOM 1519 C C . ALA A 1 184 ? 29.554 -6.185 -25.017 1.00 74.31 184 ALA A C 1
ATOM 1521 O O . ALA A 1 184 ? 29.125 -6.179 -23.861 1.00 74.31 184 ALA A O 1
ATOM 1522 N N . THR A 1 185 ? 30.845 -5.982 -25.287 1.00 71.88 185 THR A N 1
ATOM 1523 C CA . THR A 1 185 ? 31.884 -5.755 -24.274 1.00 71.88 185 THR A CA 1
ATOM 1524 C C . THR A 1 185 ? 31.730 -4.420 -23.548 1.00 71.88 185 THR A C 1
ATOM 1526 O O . THR A 1 185 ? 32.034 -4.351 -22.359 1.00 71.88 185 THR A O 1
ATOM 1529 N N . ASP A 1 186 ? 31.233 -3.375 -24.210 1.00 74.12 186 ASP A N 1
ATOM 1530 C CA . ASP A 1 186 ? 30.992 -2.068 -23.592 1.00 74.12 186 ASP A CA 1
ATOM 1531 C C . ASP A 1 186 ? 29.690 -2.052 -22.783 1.00 74.12 186 ASP A C 1
ATOM 1533 O O . ASP A 1 186 ? 29.632 -1.446 -21.711 1.00 74.12 186 ASP A O 1
ATOM 1537 N N . LEU A 1 187 ? 28.683 -2.812 -23.218 1.00 71.69 187 LEU A N 1
ATOM 1538 C CA . LEU A 1 187 ? 27.407 -2.970 -22.512 1.00 71.69 187 LEU A CA 1
ATOM 1539 C C . LEU A 1 187 ? 27.518 -3.790 -21.215 1.00 71.69 187 LEU A C 1
ATOM 1541 O O . LEU A 1 187 ? 26.828 -3.495 -20.230 1.00 71.69 187 LEU A O 1
ATOM 1545 N N . LEU A 1 188 ? 28.385 -4.810 -21.213 1.00 71.81 188 LEU A N 1
ATOM 1546 C CA . LEU A 1 188 ? 28.616 -5.728 -20.091 1.00 71.81 188 LEU A CA 1
ATOM 1547 C C . LEU A 1 188 ? 29.684 -5.250 -19.100 1.00 71.81 188 LEU A C 1
ATOM 1549 O O . LEU A 1 188 ? 29.860 -5.889 -18.060 1.00 71.81 188 LEU A O 1
ATOM 1553 N N . LYS A 1 189 ? 30.375 -4.128 -19.361 1.00 67.31 189 LYS A N 1
ATOM 1554 C CA . LYS A 1 189 ? 31.253 -3.468 -18.378 1.00 67.31 189 LYS A CA 1
ATOM 1555 C C . LYS A 1 189 ? 30.409 -2.932 -17.221 1.00 67.31 189 LYS A C 1
ATOM 1557 O O . LYS A 1 189 ? 30.135 -1.741 -17.089 1.00 67.31 189 LYS A O 1
ATOM 1562 N N . THR A 1 190 ? 30.007 -3.825 -16.323 1.00 58.47 190 THR A N 1
ATOM 1563 C CA . THR A 1 190 ? 29.548 -3.454 -14.993 1.00 58.47 190 THR A CA 1
ATOM 1564 C C . THR A 1 190 ? 30.665 -2.640 -14.362 1.00 58.47 190 THR A C 1
ATOM 1566 O O . THR A 1 190 ? 31.798 -3.128 -14.282 1.00 58.47 190 THR A O 1
ATOM 1569 N N . LYS A 1 191 ? 30.359 -1.401 -13.948 1.00 56.09 191 LYS A N 1
ATOM 1570 C CA . LYS A 1 191 ? 31.253 -0.574 -13.131 1.00 56.09 191 LYS A CA 1
ATOM 1571 C C . LYS A 1 191 ? 31.933 -1.499 -12.132 1.00 56.09 191 LYS A C 1
ATOM 1573 O O . LYS A 1 191 ? 31.230 -2.183 -11.382 1.00 56.09 191 LYS A O 1
ATOM 1578 N N . LYS A 1 192 ? 33.275 -1.558 -12.164 1.00 53.28 192 LYS A N 1
ATOM 1579 C CA . LYS A 1 192 ? 34.069 -2.175 -11.096 1.00 53.28 192 LYS A CA 1
ATOM 1580 C C . LYS A 1 192 ? 33.364 -1.803 -9.802 1.00 53.28 192 LYS A C 1
ATOM 1582 O O . LYS A 1 192 ? 33.140 -0.610 -9.588 1.00 53.28 192 LYS A O 1
ATOM 1587 N N . LYS A 1 193 ? 32.921 -2.805 -9.029 1.00 49.28 193 LYS A N 1
ATOM 1588 C CA . LYS A 1 193 ? 32.356 -2.582 -7.696 1.00 49.28 193 LYS A CA 1
ATOM 1589 C C . LYS A 1 193 ? 33.225 -1.505 -7.068 1.00 49.28 193 LYS A C 1
ATOM 1591 O O . LYS A 1 193 ? 34.431 -1.719 -6.955 1.00 49.28 193 LYS A O 1
ATOM 1596 N N . PHE A 1 194 ? 32.649 -0.346 -6.753 1.00 52.69 194 PHE A N 1
ATOM 1597 C CA . PHE A 1 194 ? 33.304 0.592 -5.862 1.00 52.69 194 PHE A CA 1
ATOM 1598 C C . PHE A 1 194 ? 33.429 -0.169 -4.547 1.00 52.69 194 PHE A C 1
ATOM 1600 O O . PHE A 1 194 ? 32.522 -0.190 -3.720 1.00 52.69 194 PHE A O 1
ATOM 1607 N N . THR A 1 195 ? 34.514 -0.925 -4.405 1.00 47.53 195 THR A N 1
ATOM 1608 C CA . THR A 1 195 ? 34.993 -1.364 -3.117 1.00 47.53 195 THR A CA 1
ATOM 1609 C C . THR A 1 195 ? 35.303 -0.058 -2.418 1.00 47.53 195 THR A C 1
ATOM 1611 O O . THR A 1 195 ? 36.300 0.588 -2.740 1.00 47.53 195 THR A O 1
ATOM 1614 N N . ASN A 1 196 ? 34.399 0.381 -1.544 1.00 47.75 196 ASN A N 1
ATOM 1615 C CA . ASN A 1 196 ? 34.689 1.414 -0.567 1.00 47.75 196 ASN A CA 1
ATOM 1616 C C . ASN A 1 196 ? 35.853 0.895 0.282 1.00 47.75 196 ASN A C 1
ATOM 1618 O O . ASN A 1 196 ? 35.660 0.266 1.320 1.00 47.75 196 ASN A O 1
ATOM 1622 N N . GLY A 1 197 ? 37.074 1.111 -0.204 1.00 49.22 197 GLY A N 1
ATOM 1623 C CA . GLY A 1 197 ? 38.288 1.037 0.580 1.00 49.22 197 GLY A CA 1
ATOM 1624 C C . GLY A 1 197 ? 38.249 2.209 1.540 1.00 49.22 197 GLY A C 1
ATOM 1625 O O . GLY A 1 197 ? 38.820 3.258 1.267 1.00 49.22 197 GLY A O 1
ATOM 1626 N N . SER A 1 198 ? 37.513 2.044 2.637 1.00 42.28 198 SER A N 1
ATOM 1627 C CA . SER A 1 198 ? 37.595 2.923 3.794 1.00 42.28 198 SER A CA 1
ATOM 1628 C C . SER A 1 198 ? 38.994 2.778 4.384 1.00 42.28 198 SER A C 1
ATOM 1630 O O . SER A 1 198 ? 39.237 1.941 5.253 1.00 42.28 198 SER A O 1
ATOM 1632 N N . SER A 1 199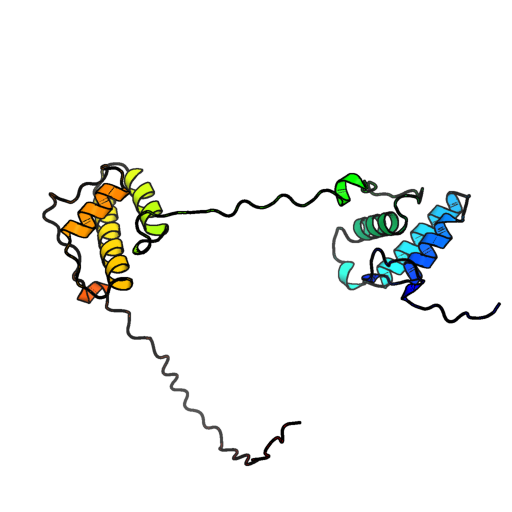 ? 39.932 3.589 3.902 1.00 49.88 199 SER A N 1
ATOM 1633 C CA . SER A 1 199 ? 41.176 3.883 4.599 1.00 49.88 199 SER A CA 1
ATOM 1634 C C . SER A 1 199 ? 40.846 4.733 5.830 1.00 49.88 199 SER A C 1
ATOM 1636 O O . SER A 1 199 ? 40.961 5.956 5.805 1.00 49.88 199 SER A O 1
ATOM 1638 N N . SER A 1 200 ? 40.393 4.094 6.910 1.00 40.59 200 SER A N 1
ATOM 1639 C CA . SER A 1 200 ? 40.290 4.730 8.223 1.00 40.59 200 SER A CA 1
ATOM 1640 C C . SER A 1 200 ? 41.453 4.266 9.093 1.00 40.59 200 SER A C 1
ATOM 1642 O O . SER A 1 200 ? 41.401 3.236 9.769 1.00 40.59 200 SER A O 1
ATOM 1644 N N . THR A 1 201 ? 42.520 5.051 9.052 1.00 49.09 201 THR A N 1
ATOM 1645 C CA . THR A 1 201 ? 43.639 5.026 9.987 1.00 49.09 201 THR A CA 1
ATOM 1646 C C . THR A 1 201 ? 43.148 5.455 11.367 1.00 49.09 201 THR A C 1
ATOM 1648 O O . THR A 1 201 ? 43.132 6.644 11.658 1.00 49.09 201 THR A O 1
ATOM 1651 N N . THR A 1 202 ? 42.744 4.533 12.246 1.00 40.34 202 THR A N 1
ATOM 1652 C CA . THR A 1 202 ? 42.778 4.777 13.702 1.00 40.34 202 THR A CA 1
ATOM 1653 C C . THR A 1 202 ? 42.762 3.456 14.466 1.00 40.34 202 THR A C 1
ATOM 1655 O O . THR A 1 202 ? 41.868 2.630 14.299 1.00 40.34 202 THR A O 1
ATOM 1658 N N . GLY A 1 203 ? 43.785 3.244 15.295 1.00 52.19 203 GLY A N 1
ATOM 1659 C CA . GLY A 1 203 ? 44.017 1.992 16.001 1.00 52.19 203 GLY A CA 1
ATOM 1660 C C . GLY A 1 203 ? 42.885 1.587 16.943 1.00 52.19 203 GLY A C 1
ATOM 1661 O O . GLY A 1 203 ? 42.383 2.389 17.728 1.00 52.19 203 GLY A O 1
ATOM 1662 N N . LYS A 1 204 ? 42.553 0.293 16.933 1.00 42.75 204 LYS A N 1
ATOM 1663 C CA . LYS A 1 204 ? 41.862 -0.365 18.042 1.00 42.75 204 LYS A CA 1
ATOM 1664 C C . LYS A 1 204 ? 42.569 -1.665 18.401 1.00 42.75 204 LYS A C 1
ATOM 1666 O O . LYS A 1 204 ? 42.828 -2.524 17.566 1.00 42.75 204 LYS A O 1
ATOM 1671 N N . LYS A 1 205 ? 42.927 -1.715 19.682 1.00 40.31 205 LYS A N 1
ATOM 1672 C CA . LYS A 1 205 ? 43.683 -2.748 20.380 1.00 40.31 205 LYS A CA 1
ATOM 1673 C C . LYS A 1 205 ? 43.003 -4.114 20.271 1.00 40.31 205 LYS A C 1
ATOM 1675 O O . LYS A 1 205 ? 41.800 -4.237 20.488 1.00 40.31 205 LYS A O 1
ATOM 1680 N N . ASN A 1 206 ? 43.826 -5.128 20.023 1.00 39.28 206 ASN A N 1
ATOM 1681 C CA . ASN A 1 206 ? 43.507 -6.543 20.167 1.00 39.28 206 ASN A CA 1
ATOM 1682 C C . ASN A 1 206 ? 42.986 -6.849 21.580 1.00 39.28 206 ASN A C 1
ATOM 1684 O O . ASN A 1 206 ? 43.759 -6.818 22.535 1.00 39.28 206 ASN A O 1
ATOM 1688 N N . PHE A 1 207 ? 41.717 -7.237 21.699 1.00 43.59 207 PHE A N 1
ATOM 1689 C CA . PHE A 1 207 ? 41.242 -8.039 22.825 1.00 43.59 207 PHE A CA 1
ATOM 1690 C C . PHE A 1 207 ? 41.012 -9.468 22.334 1.00 43.59 207 PHE A C 1
ATOM 1692 O O . PHE A 1 207 ? 39.995 -9.791 21.727 1.00 43.59 207 PHE A O 1
ATOM 1699 N N . LYS A 1 208 ? 42.000 -10.330 22.596 1.00 40.84 208 LYS A N 1
ATOM 1700 C CA . LYS A 1 208 ? 41.833 -11.784 22.566 1.00 40.84 208 LYS A CA 1
ATOM 1701 C C . LYS A 1 208 ? 40.890 -12.170 23.709 1.00 40.84 208 LYS A C 1
ATOM 1703 O O . LYS A 1 208 ? 41.297 -12.137 24.864 1.00 40.84 208 LYS A O 1
ATOM 1708 N N . SER A 1 209 ? 39.661 -12.562 23.386 1.00 37.06 209 SER A N 1
ATOM 1709 C CA . SER A 1 209 ? 38.797 -13.328 24.288 1.00 37.06 209 SER A CA 1
ATOM 1710 C C . SER A 1 209 ? 38.725 -14.758 23.766 1.00 37.06 209 SER A C 1
ATOM 1712 O O . SER A 1 209 ? 38.071 -15.049 22.767 1.00 37.06 209 SER A O 1
ATOM 1714 N N . ASN A 1 210 ? 39.490 -15.631 24.415 1.00 41.94 210 ASN A N 1
ATOM 1715 C CA . ASN A 1 210 ? 39.475 -17.070 24.218 1.00 41.94 210 ASN A CA 1
ATOM 1716 C C . ASN A 1 210 ? 38.395 -17.657 25.138 1.00 41.94 210 ASN A C 1
ATOM 1718 O O . ASN A 1 210 ? 38.578 -17.685 26.352 1.00 41.94 210 ASN A O 1
ATOM 1722 N N . SER A 1 211 ? 37.276 -18.117 24.581 1.00 41.25 211 SER A N 1
ATOM 1723 C CA . SER A 1 211 ? 36.312 -18.950 25.310 1.00 41.25 211 SER A CA 1
ATOM 1724 C C . SER A 1 211 ? 35.704 -19.974 24.360 1.00 41.25 211 SER A C 1
ATOM 1726 O O . SER A 1 211 ? 34.613 -19.812 23.816 1.00 41.25 211 SER A O 1
ATOM 1728 N N . ASN A 1 212 ? 36.470 -21.039 24.135 1.00 42.34 212 ASN A N 1
ATOM 1729 C CA . ASN A 1 212 ? 35.979 -22.274 23.548 1.00 42.34 212 ASN A CA 1
ATOM 1730 C C . ASN A 1 212 ? 35.202 -23.030 24.636 1.00 42.34 212 ASN A C 1
ATOM 1732 O O . ASN A 1 212 ? 35.799 -23.639 25.523 1.00 42.34 212 ASN A O 1
ATOM 1736 N N . ARG A 1 213 ? 33.867 -22.991 24.584 1.00 50.19 213 ARG A N 1
ATOM 1737 C CA . ARG A 1 213 ? 33.003 -23.851 25.405 1.00 50.19 213 ARG A CA 1
ATOM 1738 C C . ARG A 1 213 ? 32.075 -24.639 24.472 1.00 50.19 213 ARG A C 1
ATOM 1740 O O . ARG A 1 213 ? 31.237 -24.025 23.812 1.00 50.19 213 ARG A O 1
ATOM 1747 N N . PRO A 1 214 ? 32.209 -25.974 24.369 1.00 51.12 214 PRO A N 1
ATOM 1748 C CA . PRO A 1 214 ? 31.387 -26.766 23.465 1.00 51.12 214 PRO A CA 1
ATOM 1749 C C . PRO A 1 214 ? 29.981 -26.926 24.055 1.00 51.12 214 PRO A C 1
ATOM 1751 O O . PRO A 1 214 ? 29.810 -27.439 25.162 1.00 51.12 214 PRO A O 1
ATOM 1754 N N . ARG A 1 215 ? 28.957 -26.482 23.319 1.00 48.56 215 ARG A N 1
ATOM 1755 C CA . ARG A 1 215 ? 27.552 -26.763 23.640 1.00 48.56 215 ARG A CA 1
ATOM 1756 C C . ARG A 1 215 ? 27.249 -28.227 23.307 1.00 48.56 215 ARG A C 1
ATOM 1758 O O . ARG A 1 215 ? 27.224 -28.601 22.137 1.00 48.56 215 ARG A O 1
ATOM 1765 N N . LYS A 1 216 ? 27.016 -29.045 24.338 1.00 49.12 216 LYS A N 1
ATOM 1766 C CA . LYS A 1 216 ? 26.378 -30.361 24.198 1.00 49.12 216 LYS A CA 1
ATOM 1767 C C . LYS A 1 216 ? 24.920 -30.170 23.772 1.00 49.12 216 LYS A C 1
ATOM 1769 O O . LYS A 1 216 ? 24.221 -29.333 24.337 1.00 49.12 216 LYS A O 1
ATOM 1774 N N . ARG A 1 217 ? 24.506 -30.953 22.775 1.00 46.12 217 ARG A N 1
ATOM 1775 C CA . ARG A 1 217 ? 23.110 -31.161 22.382 1.00 46.12 217 ARG A CA 1
ATOM 1776 C C . ARG A 1 217 ? 22.416 -32.019 23.443 1.00 46.12 217 ARG A C 1
ATOM 1778 O O . ARG A 1 217 ? 23.009 -33.001 23.893 1.00 46.12 217 ARG A O 1
ATOM 1785 N N . TYR A 1 218 ? 21.196 -31.643 23.795 1.00 48.38 218 TYR A N 1
ATOM 1786 C CA . TYR A 1 218 ? 20.141 -32.550 24.232 1.00 48.38 218 TYR A CA 1
ATOM 1787 C C . TYR A 1 218 ? 18.931 -32.251 23.353 1.00 48.38 218 TYR A C 1
ATOM 1789 O O . TYR A 1 218 ? 18.752 -31.048 23.042 1.00 48.38 218 TYR A O 1
#

Radius of gyration: 34.94 Å; Cα contacts (8 Å, |Δi|>4): 129; chains: 1; bounding box: 78×46×90 Å

Nearest PDB structures (foldseek):
  7qv3-assembly1_t  TM=5.660E-01  e=2.480E+00  Bacillus subtilis subsp. subtilis str. 168
  3p0k-assembly1_A-2  TM=7.006E-01  e=8.129E+00  Autographa californica nucleopolyhedrovirus
  7rqc-assembly2_2t  TM=5.998E-01  e=9.907E+00  Thermus thermophilus HB8

Mean predicted aligned error: 15.15 Å